Protein AF-A0A9P6CNI3-F1 (afdb_monomer_lite)

Secondary structure (DSSP, 8-state):
-------------------PPP----------------SSHHHHHHHHHHHHHHHHHHHHHHHHHHH--HHHHHHHHHHHHT-BSPPPTT-EEEE--BTTBPPEEEEHHHHHHHHHHHHHHHHHHTTS-HHHHHHH---EEE-TTSSPBPSSSS--PPPPP----SS---EEEEEEEPSS-TTSEEEEEEEEEEETTEEEEEEEEEE-TTSPTTSTTTT-EEEE--B---

InterPro domains:
  IPR016191 Ribonuclease/ribotoxin [SSF53933] (169-209)

Structure (mmCIF, N/CA/C/O backbone):
data_AF-A0A9P6CNI3-F1
#
_entry.id   AF-A0A9P6CNI3-F1
#
loop_
_atom_site.group_PDB
_atom_site.id
_atom_site.type_symbol
_atom_site.label_atom_id
_atom_site.label_alt_id
_atom_site.label_comp_id
_atom_site.label_asym_id
_atom_site.label_entity_id
_atom_site.label_seq_id
_atom_site.pdbx_PDB_ins_code
_atom_site.Cartn_x
_atom_site.Cartn_y
_atom_site.Cartn_z
_atom_site.occupancy
_atom_site.B_iso_or_equiv
_atom_site.auth_seq_id
_atom_site.auth_comp_id
_atom_site.auth_asym_id
_atom_site.auth_atom_id
_atom_site.pdbx_PDB_model_num
ATOM 1 N N . MET A 1 1 ? -30.740 52.184 46.806 1.00 42.88 1 MET A N 1
ATOM 2 C CA . MET A 1 1 ? -29.520 52.228 47.644 1.00 42.88 1 MET A CA 1
ATOM 3 C C . MET A 1 1 ? -28.421 51.536 46.852 1.00 42.88 1 MET A C 1
ATOM 5 O O . MET A 1 1 ? -28.586 50.377 46.529 1.00 42.88 1 MET A O 1
ATOM 9 N N . ARG A 1 2 ? -27.564 52.300 46.172 1.00 39.59 2 ARG A N 1
ATOM 10 C CA . ARG A 1 2 ? -26.305 52.876 46.684 1.00 39.59 2 ARG A CA 1
ATOM 11 C C . ARG A 1 2 ? -25.165 51.842 46.670 1.00 39.59 2 ARG A C 1
ATOM 13 O O . ARG A 1 2 ? -25.147 50.978 47.527 1.00 39.59 2 ARG A O 1
ATOM 20 N N . PHE A 1 3 ? -24.270 52.026 45.692 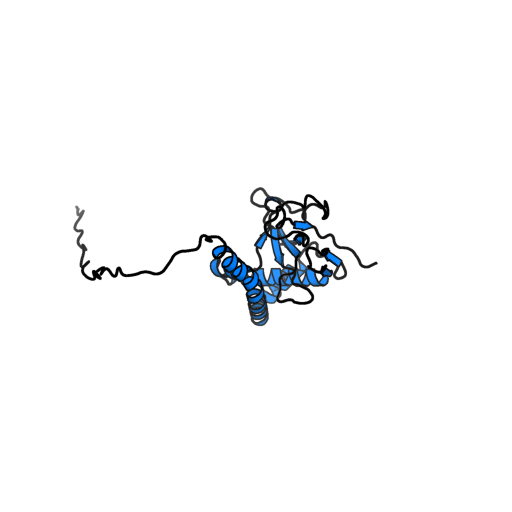1.00 39.62 3 PHE A N 1
ATOM 21 C CA . PHE A 1 3 ? -22.803 51.941 45.763 1.00 39.62 3 PHE A CA 1
ATOM 22 C C . PHE A 1 3 ? -22.173 50.698 46.419 1.00 39.62 3 PHE A C 1
ATOM 24 O O . PHE A 1 3 ? -22.338 50.495 47.608 1.00 39.62 3 PHE A O 1
ATOM 31 N N . PHE A 1 4 ? -21.328 49.957 45.691 1.00 52.62 4 PHE A N 1
ATOM 32 C CA . PHE A 1 4 ? -19.874 50.054 45.889 1.00 52.62 4 PHE A CA 1
ATOM 33 C C . PHE A 1 4 ? -19.105 49.315 44.783 1.00 52.62 4 PHE A C 1
ATOM 35 O O . PHE A 1 4 ? -19.246 48.121 44.548 1.00 52.62 4 PHE A O 1
ATOM 42 N N . ILE A 1 5 ? -18.308 50.119 44.097 1.00 48.81 5 ILE A N 1
ATOM 43 C CA . ILE A 1 5 ? -17.310 49.823 43.082 1.00 48.81 5 ILE A CA 1
ATOM 44 C C . ILE A 1 5 ? -15.960 49.739 43.827 1.00 48.81 5 ILE A C 1
ATOM 46 O O . ILE A 1 5 ? -15.717 50.578 44.688 1.00 48.81 5 ILE A O 1
ATOM 50 N N . ILE A 1 6 ? -15.096 48.790 43.434 1.00 46.06 6 ILE A N 1
ATOM 51 C CA . ILE A 1 6 ? -13.627 48.738 43.651 1.00 46.06 6 ILE A CA 1
ATOM 52 C C . ILE A 1 6 ? -13.121 48.534 45.094 1.00 46.06 6 ILE A C 1
ATOM 54 O O . ILE A 1 6 ? -13.226 49.433 45.919 1.00 46.06 6 ILE A O 1
ATOM 58 N N . LEU A 1 7 ? -12.388 47.427 45.328 1.00 43.06 7 LEU A N 1
ATOM 59 C CA . LEU A 1 7 ? -11.136 47.456 46.107 1.00 43.06 7 LEU A CA 1
ATOM 60 C C . LEU A 1 7 ? -10.252 46.191 45.914 1.00 43.06 7 LEU A C 1
ATOM 62 O O . LEU A 1 7 ? -10.670 45.096 46.269 1.00 43.06 7 LEU A O 1
ATOM 66 N N . LEU A 1 8 ? -9.016 46.424 45.426 1.00 43.06 8 LEU A N 1
ATOM 67 C CA . LEU A 1 8 ? -7.736 45.687 45.628 1.00 43.06 8 LEU A CA 1
ATOM 68 C C . LEU A 1 8 ? -7.617 44.267 45.029 1.00 43.06 8 LEU A C 1
ATOM 70 O O . LEU A 1 8 ? -8.291 43.346 45.459 1.00 43.06 8 LEU A O 1
ATOM 74 N N . ILE A 1 9 ? -6.785 43.960 44.019 1.00 47.25 9 ILE A N 1
ATOM 75 C CA . ILE A 1 9 ? -5.349 44.255 43.793 1.00 47.25 9 ILE A CA 1
ATOM 76 C C . ILE A 1 9 ? -4.500 44.067 45.053 1.00 47.25 9 ILE A C 1
ATOM 78 O O . ILE A 1 9 ? -4.137 45.040 45.702 1.00 47.25 9 ILE A O 1
ATOM 82 N N . SER A 1 10 ? -4.132 42.818 45.349 1.00 39.03 10 SER A N 1
ATOM 83 C CA . SER A 1 10 ? -2.926 42.481 46.123 1.00 39.03 10 SER A CA 1
ATOM 84 C C . SER A 1 10 ? -2.694 40.967 46.141 1.00 39.03 10 SER A C 1
ATOM 86 O O . SER A 1 10 ? -3.073 40.282 47.083 1.00 39.03 10 SER A O 1
ATOM 88 N N . LEU A 1 11 ? -2.052 40.441 45.101 1.00 41.50 11 LEU A N 1
ATOM 89 C CA . LEU A 1 11 ? -1.218 39.235 45.195 1.00 41.50 11 LEU A CA 1
ATOM 90 C C . LEU A 1 11 ? -0.060 39.414 44.211 1.00 41.50 11 LEU A C 1
ATOM 92 O O . LEU A 1 11 ? 0.073 38.749 43.189 1.00 41.50 11 LEU A O 1
ATOM 96 N N . PHE A 1 12 ? 0.734 40.441 44.514 1.00 41.84 12 PHE A N 1
ATOM 97 C CA . PHE A 1 12 ? 2.058 40.633 43.955 1.00 41.84 12 PHE A CA 1
ATOM 98 C C . PHE A 1 12 ? 3.004 39.605 44.571 1.00 41.84 12 PHE A C 1
ATOM 100 O O . PHE A 1 12 ? 3.011 39.405 45.782 1.00 41.84 12 PHE A O 1
ATOM 107 N N . ALA A 1 13 ? 3.823 39.031 43.695 1.00 39.88 13 ALA A N 1
ATOM 108 C CA . ALA A 1 13 ? 5.244 38.797 43.891 1.00 39.88 13 ALA A CA 1
ATOM 109 C C . ALA A 1 13 ? 5.675 38.260 45.259 1.00 39.88 13 ALA A C 1
ATOM 111 O O . ALA A 1 13 ? 5.874 38.997 46.225 1.00 39.88 13 ALA A O 1
ATOM 112 N N . SER A 1 14 ? 6.025 36.979 45.273 1.00 42.28 14 SER A N 1
ATOM 113 C CA . SER A 1 14 ? 7.104 36.546 46.138 1.00 42.28 14 SER A CA 1
ATOM 114 C C . SER A 1 14 ? 7.982 35.503 45.456 1.00 42.28 14 SER A C 1
ATOM 116 O O . SER A 1 14 ? 7.571 34.373 45.222 1.00 42.28 14 SER A O 1
ATOM 118 N N . TRP A 1 15 ? 9.215 35.957 45.207 1.00 42.28 15 TRP A N 1
ATOM 119 C CA . TRP A 1 15 ? 10.456 35.188 45.245 1.00 42.28 15 TRP A CA 1
ATOM 120 C C . TRP A 1 15 ? 10.925 34.538 43.939 1.00 42.28 15 TRP A C 1
ATOM 122 O O . TRP A 1 15 ? 11.024 33.326 43.791 1.00 42.28 15 TRP A O 1
ATOM 132 N N . ALA A 1 16 ? 11.371 35.408 43.032 1.00 43.16 16 ALA A N 1
ATOM 133 C CA . ALA A 1 16 ? 12.616 35.175 42.316 1.00 43.16 16 ALA A CA 1
ATOM 134 C C . ALA A 1 16 ? 13.786 35.441 43.278 1.00 43.16 16 ALA A C 1
ATOM 136 O O . ALA A 1 16 ? 13.909 36.559 43.769 1.00 43.16 16 ALA A O 1
ATOM 137 N N . ASN A 1 17 ? 14.607 34.427 43.557 1.00 41.03 17 ASN A N 1
ATOM 138 C CA . ASN A 1 17 ? 16.024 34.571 43.898 1.00 41.03 17 ASN A CA 1
ATOM 139 C C . ASN A 1 17 ? 16.702 33.197 43.959 1.00 41.03 17 ASN A C 1
ATOM 141 O O . ASN A 1 17 ? 16.287 32.325 44.714 1.00 41.03 17 ASN A O 1
ATOM 145 N N . GLY A 1 18 ? 17.807 33.073 43.223 1.00 34.97 18 GLY A N 1
ATOM 146 C CA . GLY A 1 18 ? 18.921 32.218 43.622 1.00 34.97 18 GLY A CA 1
ATOM 147 C C . GLY A 1 18 ? 19.046 30.878 42.907 1.00 34.97 18 GLY A C 1
ATOM 148 O O . GLY A 1 18 ? 18.628 29.861 43.437 1.00 34.97 18 GLY A O 1
ATOM 149 N N . LEU A 1 19 ? 19.738 30.872 41.765 1.00 42.94 19 LEU A N 1
ATOM 150 C CA . LEU A 1 19 ? 20.922 30.020 41.569 1.00 42.94 19 LEU A CA 1
ATOM 151 C C . LEU A 1 19 ? 21.628 30.424 40.271 1.00 42.94 19 LEU A C 1
ATOM 153 O O . LEU A 1 19 ? 21.391 29.898 39.187 1.00 42.94 19 LEU A O 1
ATOM 157 N N . ALA A 1 20 ? 22.501 31.419 40.418 1.00 40.91 20 ALA A N 1
ATOM 158 C CA . ALA A 1 20 ? 23.585 31.675 39.489 1.00 40.91 20 ALA A CA 1
ATOM 159 C C . ALA A 1 20 ? 24.602 30.533 39.623 1.00 40.91 20 ALA A C 1
ATOM 161 O O . ALA A 1 20 ? 25.137 30.305 40.707 1.00 40.91 20 ALA A O 1
ATOM 162 N N . ILE A 1 21 ? 24.862 29.820 38.528 1.00 45.75 21 ILE A N 1
ATOM 163 C CA . ILE A 1 21 ? 26.003 28.909 38.418 1.00 45.75 21 ILE A CA 1
ATOM 164 C C . ILE A 1 21 ? 27.093 29.663 37.639 1.00 45.75 21 ILE A C 1
ATOM 166 O O . ILE A 1 21 ? 26.810 30.157 36.544 1.00 45.75 21 ILE A O 1
ATOM 170 N N . PRO A 1 22 ? 28.309 29.807 38.193 1.00 49.50 22 PRO A N 1
ATOM 171 C CA . PRO A 1 22 ? 29.364 30.607 37.590 1.00 49.50 22 PRO A CA 1
ATOM 172 C C . PRO A 1 22 ? 30.002 29.909 36.381 1.00 49.50 22 PRO A C 1
ATOM 174 O O . PRO A 1 22 ? 30.317 28.720 36.403 1.00 49.50 22 PRO A O 1
ATOM 177 N N . LEU A 1 23 ? 30.219 30.702 35.332 1.00 41.62 23 LEU A N 1
ATOM 178 C CA . LEU A 1 23 ? 31.060 30.393 34.179 1.00 41.62 23 LEU A CA 1
ATOM 179 C C . LEU A 1 23 ? 32.532 30.509 34.588 1.00 41.62 23 LEU A C 1
ATOM 181 O O . LEU A 1 23 ? 33.065 31.616 34.661 1.00 41.62 23 LEU A O 1
ATOM 185 N N . GLU A 1 24 ? 33.203 29.377 34.797 1.00 39.00 24 GLU A N 1
ATOM 186 C CA . GLU A 1 24 ? 34.664 29.334 34.831 1.00 39.00 24 GLU A CA 1
ATOM 187 C C . GLU A 1 24 ? 35.236 28.814 33.511 1.00 39.00 24 GLU A C 1
ATOM 189 O O . GLU A 1 24 ? 34.951 27.714 33.034 1.00 39.00 24 GLU A O 1
ATOM 194 N N . LYS A 1 25 ? 36.076 29.671 32.929 1.00 38.50 25 LYS A N 1
ATOM 195 C CA . LYS A 1 25 ? 36.990 29.401 31.826 1.00 38.50 25 LYS A CA 1
ATOM 196 C C . LYS A 1 25 ? 37.839 28.157 32.109 1.00 38.50 25 LYS A C 1
ATOM 198 O O . LYS A 1 25 ? 38.624 28.144 33.052 1.00 38.50 25 LYS A O 1
ATOM 203 N N . ARG A 1 26 ? 37.852 27.218 31.164 1.00 35.25 26 ARG A N 1
ATOM 204 C CA . ARG A 1 26 ? 39.059 26.443 30.845 1.00 35.25 26 ARG A CA 1
ATOM 205 C C . ARG A 1 26 ? 39.370 26.571 29.359 1.00 35.25 26 ARG A C 1
ATOM 207 O O . ARG A 1 26 ? 38.723 25.964 28.515 1.00 35.25 26 ARG A O 1
ATOM 214 N N . GLN A 1 27 ? 40.369 27.399 29.072 1.00 38.09 27 GLN A N 1
ATOM 215 C CA . GLN A 1 27 ? 41.158 27.372 27.847 1.00 38.09 27 GLN A CA 1
ATOM 216 C C . GLN A 1 27 ? 42.502 26.719 28.175 1.00 38.09 27 GLN A C 1
ATOM 218 O O . GLN A 1 27 ? 43.258 27.264 28.973 1.00 38.09 27 GLN A O 1
ATOM 223 N N . SER A 1 28 ? 42.770 25.580 27.544 1.00 34.12 28 SER A N 1
ATOM 224 C CA . SER A 1 28 ? 44.075 25.041 27.118 1.00 34.12 28 SER A CA 1
ATOM 225 C C . SER A 1 28 ? 43.823 23.581 26.729 1.00 34.12 28 SER A C 1
ATOM 227 O O . SER A 1 28 ? 43.032 22.901 27.370 1.00 34.12 28 SER A O 1
ATOM 229 N N . GLY A 1 29 ? 44.374 22.992 25.683 1.00 30.69 29 GLY A N 1
ATOM 230 C CA . GLY A 1 29 ? 45.232 23.406 24.586 1.00 30.69 29 GLY A CA 1
ATOM 231 C C . GLY A 1 29 ? 45.197 22.212 23.621 1.00 30.69 29 GLY A C 1
ATOM 232 O O . GLY A 1 29 ? 45.103 21.072 24.057 1.00 30.69 29 GLY A O 1
ATOM 233 N N . ALA A 1 30 ? 45.071 22.485 22.328 1.00 34.00 30 ALA A N 1
ATOM 234 C CA . ALA A 1 30 ? 46.072 22.086 21.341 1.00 34.00 30 ALA A CA 1
ATOM 235 C C . ALA A 1 30 ? 46.033 20.604 20.927 1.00 34.00 30 ALA A C 1
ATOM 237 O O . ALA A 1 30 ? 46.588 19.741 21.595 1.00 34.00 30 ALA A O 1
ATOM 238 N N . SER A 1 31 ? 45.459 20.373 19.746 1.00 34.91 31 SER A N 1
ATOM 239 C CA . SER A 1 31 ? 46.046 19.502 18.722 1.00 34.91 31 SER A CA 1
ATOM 240 C C . SER A 1 31 ? 45.303 19.702 17.397 1.00 34.91 31 SER A C 1
ATOM 242 O O . SER A 1 31 ? 44.111 19.412 17.314 1.00 34.91 31 SER A O 1
ATOM 244 N N . ASP A 1 32 ? 46.039 20.270 16.439 1.00 33.84 32 ASP A N 1
ATOM 245 C CA . ASP A 1 32 ? 46.118 19.937 15.009 1.00 33.84 32 ASP A CA 1
ATOM 246 C C . ASP A 1 32 ? 44.815 19.834 14.198 1.00 33.84 32 ASP A C 1
ATOM 248 O O . ASP A 1 32 ? 43.927 19.037 14.466 1.00 33.84 32 ASP A O 1
ATOM 252 N N . ILE A 1 33 ? 44.574 20.757 13.260 1.00 41.97 33 ILE A N 1
ATOM 253 C CA . ILE A 1 33 ? 45.109 20.774 11.881 1.00 41.97 33 ILE A CA 1
ATOM 254 C C . ILE A 1 33 ? 44.575 19.591 11.050 1.00 41.97 33 ILE A C 1
ATOM 256 O O . ILE A 1 33 ? 44.912 18.442 11.301 1.00 41.97 33 ILE A O 1
ATOM 260 N N . LEU A 1 34 ? 43.829 19.958 9.992 1.00 36.16 34 LEU A N 1
ATOM 261 C CA . LEU A 1 34 ? 43.179 19.125 8.962 1.00 36.16 34 LEU A CA 1
ATOM 262 C C . LEU A 1 34 ? 41.927 18.392 9.501 1.00 36.16 34 LEU A C 1
ATOM 264 O O . LEU A 1 34 ? 41.963 17.711 10.504 1.00 36.16 34 LEU A O 1
ATOM 268 N N . ASP A 1 35 ? 40.735 18.473 8.919 1.00 34.00 35 ASP A N 1
ATOM 269 C CA . ASP A 1 35 ? 40.503 18.459 7.493 1.00 34.00 35 ASP A CA 1
ATOM 270 C C . ASP A 1 35 ? 39.102 18.968 7.129 1.00 34.00 35 ASP A C 1
ATOM 272 O O . ASP A 1 35 ? 38.097 18.844 7.835 1.00 34.00 35 ASP A O 1
ATOM 276 N N . ARG A 1 36 ? 39.066 19.554 5.948 1.00 39.81 36 ARG A N 1
ATOM 277 C CA . ARG A 1 36 ? 37.955 20.232 5.310 1.00 39.81 36 ARG A CA 1
ATOM 278 C C . ARG A 1 36 ? 37.021 19.181 4.708 1.00 39.81 36 ARG A C 1
ATOM 280 O O . ARG A 1 36 ? 37.102 18.922 3.517 1.00 39.81 36 ARG A O 1
ATOM 287 N N . ARG A 1 37 ? 36.123 18.567 5.490 1.00 34.44 37 ARG A N 1
ATOM 288 C CA . ARG A 1 37 ? 35.040 17.702 4.955 1.00 34.44 37 ARG A CA 1
ATOM 289 C C . ARG A 1 37 ? 33.784 17.686 5.840 1.00 34.44 37 ARG A C 1
ATOM 291 O O . ARG A 1 37 ? 33.270 16.649 6.244 1.00 34.44 37 ARG A O 1
ATOM 298 N N . SER A 1 38 ? 33.242 18.875 6.095 1.00 40.06 38 SER A N 1
ATOM 299 C CA . SER A 1 38 ? 31.825 19.031 6.445 1.00 40.06 38 SER A CA 1
ATOM 300 C C . SER A 1 38 ? 30.979 18.712 5.209 1.00 40.06 38 SER A C 1
ATOM 302 O O . SER A 1 38 ? 31.154 19.354 4.174 1.00 40.06 38 SER A O 1
ATOM 304 N N . GLY A 1 39 ? 30.088 17.714 5.288 1.00 38.00 39 GLY A N 1
ATOM 305 C CA . GLY A 1 39 ? 29.105 17.507 4.218 1.00 38.00 39 GLY A CA 1
ATOM 306 C C . GLY A 1 39 ? 28.438 16.138 4.040 1.00 38.00 39 GLY A C 1
ATOM 307 O O . GLY A 1 39 ? 27.867 15.923 2.976 1.00 38.00 39 GLY A O 1
ATOM 308 N N . SER A 1 40 ? 28.469 15.193 4.992 1.00 36.75 40 SER A N 1
ATOM 309 C CA . SER A 1 40 ? 27.768 13.899 4.789 1.00 36.75 40 SER A CA 1
ATOM 310 C C . SER A 1 40 ? 27.073 13.278 6.013 1.00 36.75 40 SER A C 1
ATOM 312 O O . SER A 1 40 ? 26.176 12.451 5.833 1.00 36.75 40 SER A O 1
ATOM 314 N N . GLY A 1 41 ? 27.378 13.711 7.243 1.00 30.02 41 GLY A N 1
ATOM 315 C CA . GLY A 1 41 ? 26.863 13.072 8.468 1.00 30.02 41 GLY A CA 1
ATOM 316 C C . GLY A 1 41 ? 25.354 13.226 8.716 1.00 30.02 41 GLY A C 1
ATOM 317 O O . GLY A 1 41 ? 24.699 12.284 9.155 1.00 30.02 41 GLY A O 1
ATOM 318 N N . GLY A 1 42 ? 24.757 14.372 8.366 1.00 32.41 42 GLY A N 1
ATOM 319 C CA . GLY A 1 42 ? 23.317 14.612 8.574 1.00 32.41 42 GLY A CA 1
ATOM 320 C C . GLY A 1 42 ? 22.395 13.839 7.617 1.00 32.41 42 GLY A C 1
ATOM 321 O O . GLY A 1 42 ? 21.220 13.631 7.911 1.00 32.41 42 GLY A O 1
ATOM 322 N N . ARG A 1 43 ? 22.914 13.380 6.468 1.00 39.28 43 ARG A N 1
ATOM 323 C CA . ARG A 1 43 ? 22.136 12.611 5.479 1.00 39.28 43 ARG A CA 1
ATOM 324 C C . ARG A 1 43 ? 22.124 11.109 5.769 1.00 39.28 43 ARG A C 1
ATOM 326 O O . ARG A 1 43 ? 21.150 10.455 5.405 1.00 39.28 43 ARG A O 1
ATOM 333 N N . GLN A 1 44 ? 23.142 10.570 6.445 1.00 32.00 44 GLN A N 1
ATOM 334 C CA . GLN A 1 44 ? 23.193 9.148 6.815 1.00 32.00 44 GLN A CA 1
ATOM 335 C C . GLN A 1 44 ? 22.249 8.805 7.979 1.00 32.00 44 GLN A C 1
ATOM 337 O O . GLN A 1 44 ? 21.584 7.769 7.939 1.00 32.00 44 GLN A O 1
ATOM 342 N N . THR A 1 45 ? 22.083 9.696 8.962 1.00 34.44 45 THR A N 1
ATOM 343 C CA . THR A 1 45 ? 21.133 9.492 10.074 1.00 34.44 45 THR A CA 1
ATOM 344 C C . THR A 1 45 ? 19.679 9.503 9.592 1.00 34.44 45 THR A C 1
ATOM 346 O O . THR A 1 45 ? 18.908 8.607 9.929 1.00 34.44 45 THR A O 1
ATOM 349 N N . ALA A 1 46 ? 19.306 10.417 8.691 1.00 37.28 46 ALA A N 1
ATOM 350 C CA . ALA A 1 46 ? 17.977 10.419 8.067 1.00 37.28 46 ALA A CA 1
ATOM 351 C C . ALA A 1 46 ? 17.693 9.145 7.237 1.00 37.28 46 ALA A C 1
ATOM 353 O O . ALA A 1 46 ? 16.539 8.740 7.075 1.00 37.28 46 ALA A O 1
ATOM 354 N N . GLN A 1 47 ? 18.740 8.497 6.719 1.00 34.84 47 GLN A N 1
ATOM 355 C CA . GLN A 1 47 ? 18.647 7.304 5.877 1.00 34.84 47 GLN A CA 1
ATOM 356 C C . GLN A 1 47 ? 18.454 6.019 6.700 1.00 34.84 47 GLN A C 1
ATOM 358 O O . GLN A 1 47 ? 17.625 5.186 6.329 1.00 34.84 47 GLN A O 1
ATOM 363 N N . LEU A 1 48 ? 19.102 5.913 7.866 1.00 32.22 48 LEU A N 1
ATOM 364 C CA . LEU A 1 48 ? 18.820 4.873 8.867 1.00 32.22 48 LEU A CA 1
ATOM 365 C C . LEU A 1 48 ? 17.377 4.960 9.391 1.00 32.22 48 LEU A C 1
ATOM 367 O O . LEU A 1 48 ? 16.718 3.939 9.569 1.00 32.22 48 LEU A O 1
ATOM 371 N N . HIS A 1 49 ? 16.838 6.171 9.551 1.00 37.28 49 HIS A N 1
ATOM 372 C CA . HIS A 1 49 ? 15.469 6.367 10.036 1.00 37.28 49 HIS A CA 1
ATOM 373 C C . HIS A 1 49 ? 14.381 5.923 9.041 1.00 37.28 49 HIS A C 1
ATOM 375 O O . HIS A 1 49 ? 13.346 5.413 9.471 1.00 37.28 49 HIS A O 1
ATOM 381 N N . LYS A 1 50 ? 14.593 6.063 7.722 1.00 40.81 50 LYS A N 1
ATOM 382 C CA . LYS A 1 50 ? 13.598 5.648 6.710 1.00 40.81 50 LYS A CA 1
ATOM 383 C C . LYS A 1 50 ? 13.538 4.126 6.517 1.00 40.81 50 LYS A C 1
ATOM 385 O O . LYS A 1 50 ? 12.442 3.595 6.361 1.00 40.81 50 LYS A O 1
ATOM 390 N N . HIS A 1 51 ? 14.672 3.420 6.584 1.00 36.62 51 HIS A N 1
ATOM 391 C CA . HIS A 1 51 ? 14.690 1.947 6.575 1.00 36.62 51 HIS A CA 1
ATOM 392 C C . HIS A 1 51 ? 14.199 1.349 7.905 1.00 36.62 51 HIS A C 1
ATOM 394 O O . HIS A 1 51 ? 13.538 0.312 7.904 1.00 36.62 51 HIS A O 1
ATOM 400 N N . ALA A 1 52 ? 14.423 2.041 9.029 1.00 44.78 52 ALA A N 1
ATOM 401 C CA . ALA A 1 52 ? 13.891 1.646 10.333 1.00 44.78 52 ALA A CA 1
ATOM 402 C C . ALA A 1 52 ? 12.359 1.747 10.437 1.00 44.78 52 ALA A C 1
ATOM 404 O O . ALA A 1 52 ? 11.781 1.111 11.315 1.00 44.78 52 ALA A O 1
ATOM 405 N N . ALA A 1 53 ? 11.688 2.519 9.574 1.00 48.72 53 ALA A N 1
ATOM 406 C CA . ALA A 1 53 ? 10.232 2.627 9.609 1.00 48.72 53 ALA A CA 1
ATOM 407 C C . ALA A 1 53 ? 9.576 1.274 9.291 1.00 48.72 53 ALA A C 1
ATOM 409 O O . ALA A 1 53 ? 8.802 0.778 10.097 1.00 48.72 53 ALA A O 1
ATOM 410 N N . VAL A 1 54 ? 9.956 0.614 8.192 1.00 49.75 54 VAL A N 1
ATOM 411 C CA . VAL A 1 54 ? 9.331 -0.651 7.754 1.00 49.75 54 VAL A CA 1
ATOM 412 C C . VAL A 1 54 ? 9.562 -1.799 8.740 1.00 49.75 54 VAL A C 1
ATOM 414 O O . VAL A 1 54 ? 8.607 -2.486 9.099 1.00 49.75 54 VAL A O 1
ATOM 417 N N . HIS A 1 55 ? 10.791 -1.947 9.251 1.00 54.44 55 HIS A N 1
ATOM 418 C CA . HIS A 1 55 ? 11.114 -2.936 10.289 1.00 54.44 55 HIS A CA 1
ATOM 419 C C . HIS A 1 55 ? 10.352 -2.710 11.603 1.00 54.44 55 HIS A C 1
ATOM 421 O O . HIS A 1 55 ? 10.156 -3.655 12.361 1.00 54.44 55 HIS A O 1
ATOM 427 N N . ARG A 1 56 ? 9.919 -1.475 11.887 1.00 59.97 56 ARG A N 1
ATOM 428 C CA . ARG A 1 56 ? 9.073 -1.173 13.049 1.00 59.97 56 ARG A CA 1
ATOM 429 C C . ARG A 1 56 ? 7.593 -1.394 12.751 1.00 59.97 56 ARG A C 1
ATOM 431 O O . ARG A 1 56 ? 6.870 -1.831 13.633 1.00 59.97 56 ARG A O 1
ATOM 438 N N . VAL A 1 57 ? 7.134 -1.122 11.532 1.00 67.00 57 VAL A N 1
ATOM 439 C CA . VAL A 1 57 ? 5.701 -1.103 11.210 1.00 67.00 57 VAL A CA 1
ATOM 440 C C . VAL A 1 57 ? 5.056 -2.486 11.285 1.00 67.00 57 VAL A C 1
ATOM 442 O O . VAL A 1 57 ? 4.047 -2.633 11.969 1.00 67.00 57 VAL A O 1
ATOM 445 N N . MET A 1 58 ? 5.595 -3.485 10.572 1.00 77.00 58 MET A N 1
ATOM 446 C CA . MET A 1 58 ? 4.919 -4.788 10.454 1.00 77.00 58 MET A CA 1
ATOM 447 C C . MET A 1 58 ? 4.689 -5.450 11.822 1.00 77.00 58 MET A C 1
ATOM 449 O O . MET A 1 58 ? 3.556 -5.843 12.080 1.00 77.00 58 MET A O 1
ATOM 453 N N . PRO A 1 59 ? 5.667 -5.491 12.752 1.00 81.31 59 PRO A N 1
ATOM 454 C CA . PRO A 1 59 ? 5.424 -6.029 14.090 1.00 81.31 59 PRO A CA 1
ATOM 455 C C . PRO A 1 59 ? 4.311 -5.304 14.858 1.00 81.31 59 PRO A C 1
ATOM 457 O O . PRO A 1 59 ? 3.500 -5.953 15.513 1.00 81.31 59 PRO A O 1
ATOM 460 N N . HIS A 1 60 ? 4.233 -3.970 14.769 1.00 82.50 60 HIS A N 1
ATOM 461 C CA . HIS A 1 60 ? 3.170 -3.206 15.429 1.00 82.50 60 HIS A CA 1
ATOM 462 C C . HIS A 1 60 ? 1.795 -3.473 14.812 1.00 82.50 60 HIS A C 1
ATOM 464 O O . HIS A 1 60 ? 0.810 -3.574 15.541 1.00 82.50 60 HIS A O 1
ATOM 470 N N . LEU A 1 61 ? 1.729 -3.605 13.486 1.00 87.06 61 LEU A N 1
ATOM 471 C CA . LEU A 1 61 ? 0.492 -3.917 12.784 1.00 87.06 61 LEU A CA 1
ATOM 472 C C . LEU A 1 61 ? 0.014 -5.341 13.091 1.00 87.06 61 LEU A C 1
ATOM 474 O O . LEU A 1 61 ? -1.159 -5.528 13.391 1.00 87.06 61 LEU A O 1
ATOM 478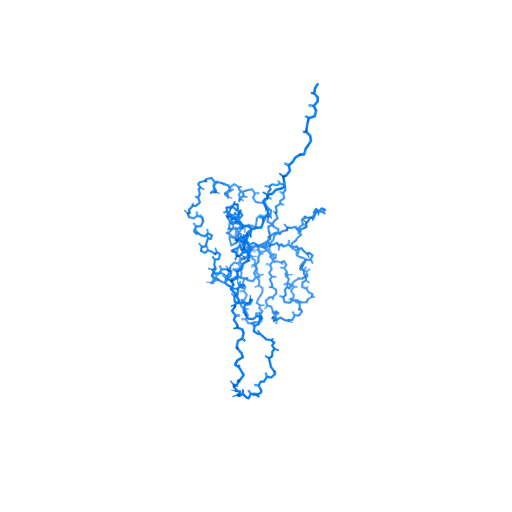 N N . GLU A 1 62 ? 0.906 -6.334 13.071 1.00 88.44 62 GLU A N 1
ATOM 479 C CA . GLU A 1 62 ? 0.564 -7.718 13.425 1.00 88.44 62 GLU A CA 1
ATOM 480 C C . GLU A 1 62 ? 0.138 -7.843 14.891 1.00 88.44 62 GLU A C 1
ATOM 482 O O . GLU A 1 62 ? -0.848 -8.515 15.201 1.00 88.44 62 GLU A O 1
ATOM 487 N N . HIS A 1 63 ? 0.816 -7.130 15.798 1.00 89.75 63 HIS A N 1
ATOM 488 C CA . HIS A 1 63 ? 0.395 -7.059 17.193 1.00 89.75 63 HIS A CA 1
ATOM 489 C C . HIS A 1 63 ? -1.007 -6.451 17.321 1.00 89.75 63 HIS A C 1
ATOM 491 O O . HIS A 1 63 ? -1.850 -7.024 18.007 1.00 89.75 63 HIS A O 1
ATOM 497 N N . PHE A 1 64 ? -1.279 -5.340 16.626 1.00 91.38 64 PHE A N 1
ATOM 498 C CA . PHE A 1 64 ? -2.600 -4.712 16.617 1.00 91.38 64 PHE A CA 1
ATOM 499 C C . PHE A 1 64 ? -3.677 -5.661 16.089 1.00 91.38 64 PHE A C 1
ATOM 501 O O . PHE A 1 64 ? -4.670 -5.864 16.773 1.00 91.38 64 PHE A O 1
ATOM 508 N N . LYS A 1 65 ? -3.460 -6.303 14.934 1.00 92.62 65 LYS A N 1
ATOM 509 C CA . LYS A 1 65 ? -4.392 -7.284 14.352 1.00 92.62 65 LYS A CA 1
ATOM 510 C C . LYS A 1 65 ? -4.731 -8.418 15.314 1.00 92.62 65 LYS A C 1
ATOM 512 O O . LYS A 1 65 ? -5.883 -8.815 15.404 1.00 92.62 65 LYS A O 1
ATOM 517 N N . THR A 1 66 ? -3.729 -8.935 16.024 1.00 94.19 66 THR A N 1
ATOM 518 C CA . THR A 1 66 ? -3.894 -10.076 16.938 1.00 94.19 66 THR A CA 1
ATOM 519 C C . THR A 1 66 ? -4.732 -9.719 18.170 1.00 94.19 66 THR A C 1
ATOM 521 O O . THR A 1 66 ? -5.420 -10.578 18.711 1.00 94.19 66 THR A O 1
ATOM 524 N N . HIS A 1 67 ? -4.689 -8.457 18.609 1.00 94.81 67 HIS A N 1
ATOM 525 C CA . HIS A 1 67 ? -5.364 -7.983 19.824 1.00 94.81 67 HIS A CA 1
ATOM 526 C C . HIS A 1 67 ? -6.525 -7.027 19.524 1.00 94.81 67 HIS A C 1
ATOM 528 O O . HIS A 1 67 ? -7.062 -6.393 20.434 1.00 94.81 67 HIS A O 1
ATOM 534 N N . ALA A 1 68 ? -6.899 -6.883 18.254 1.00 94.12 68 ALA A N 1
ATOM 535 C CA . ALA A 1 68 ? -7.960 -5.983 17.852 1.00 94.12 68 ALA A CA 1
ATOM 536 C C . ALA A 1 68 ? -9.318 -6.516 18.340 1.00 94.12 68 ALA A C 1
ATOM 538 O O . ALA A 1 68 ? -9.579 -7.720 18.287 1.00 94.12 68 ALA A O 1
ATOM 539 N N . PRO A 1 69 ? -10.228 -5.640 18.797 1.00 95.44 69 PRO A N 1
ATOM 540 C CA . PRO A 1 69 ? -11.565 -6.070 19.173 1.00 95.44 69 PRO A CA 1
ATOM 541 C C . PRO A 1 69 ? -12.334 -6.573 17.942 1.00 95.44 69 PRO A C 1
ATOM 543 O O . PRO A 1 69 ? -12.109 -6.122 16.817 1.00 95.44 69 PRO A O 1
ATOM 546 N N . HIS A 1 70 ? -13.313 -7.458 18.154 1.00 95.12 70 HIS A N 1
ATOM 547 C CA . HIS A 1 70 ? -14.127 -8.041 17.075 1.00 95.12 70 HIS A CA 1
ATOM 548 C C . HIS A 1 70 ? -14.775 -6.979 16.163 1.00 95.12 70 HIS A C 1
ATOM 550 O O . HIS A 1 70 ? -14.857 -7.156 14.948 1.00 95.12 70 HIS A O 1
ATOM 556 N N . ALA A 1 71 ? -15.181 -5.837 16.729 1.00 95.25 71 ALA A N 1
ATOM 557 C CA . ALA A 1 71 ? -15.719 -4.711 15.966 1.00 95.25 71 ALA A CA 1
ATOM 558 C C . ALA A 1 71 ? -14.722 -4.163 14.924 1.00 95.25 71 ALA A C 1
ATOM 560 O O . ALA A 1 71 ? -15.125 -3.828 13.813 1.00 95.25 71 ALA A O 1
ATOM 561 N N . THR A 1 72 ? -13.424 -4.127 15.242 1.00 95.81 72 THR A N 1
ATOM 562 C CA . THR A 1 72 ? -12.375 -3.707 14.303 1.00 95.81 72 THR A CA 1
ATOM 563 C C . THR A 1 72 ? -12.194 -4.729 13.186 1.00 95.81 72 THR A C 1
ATOM 565 O O . THR A 1 72 ? -12.145 -4.335 12.024 1.00 95.81 72 THR A O 1
ATOM 568 N N . HIS A 1 73 ? -12.178 -6.031 13.495 1.00 95.44 73 HIS A N 1
ATOM 569 C CA . HIS A 1 73 ? -12.151 -7.076 12.461 1.00 95.44 73 HIS A CA 1
ATOM 570 C C . HIS A 1 73 ? -13.330 -6.935 11.491 1.00 95.44 73 HIS A C 1
ATOM 572 O O . HIS A 1 73 ? -13.144 -6.949 10.274 1.00 95.44 73 HIS A O 1
ATOM 578 N N . HIS A 1 74 ? -14.539 -6.745 12.025 1.00 96.31 74 HIS A N 1
ATOM 579 C CA . HIS A 1 74 ? -15.738 -6.541 11.218 1.00 96.31 74 HIS A CA 1
ATOM 580 C C . HIS A 1 74 ? -15.636 -5.284 10.340 1.00 96.31 74 HIS A C 1
ATOM 582 O O . HIS A 1 74 ? -15.955 -5.339 9.151 1.00 96.31 74 HIS A O 1
ATOM 588 N N . ALA A 1 75 ? -15.163 -4.165 10.898 1.00 95.56 75 ALA A N 1
ATOM 589 C CA . ALA A 1 75 ? -14.978 -2.918 10.160 1.00 95.56 75 ALA A CA 1
ATOM 590 C C . ALA A 1 75 ? -13.979 -3.075 9.003 1.00 95.56 75 ALA A C 1
ATOM 592 O O . ALA A 1 75 ? -14.295 -2.696 7.875 1.00 95.56 75 ALA A O 1
ATOM 593 N N . VAL A 1 76 ? -12.817 -3.694 9.251 1.00 96.19 76 VAL A N 1
ATOM 594 C CA . VAL A 1 76 ? -11.803 -3.940 8.214 1.00 96.19 76 VAL A CA 1
ATOM 595 C C . VAL A 1 76 ? -12.343 -4.854 7.119 1.00 96.19 76 VAL A C 1
ATOM 597 O O . VAL A 1 76 ? -12.210 -4.528 5.941 1.00 96.19 76 VAL A O 1
ATOM 600 N N . ASN A 1 77 ? -12.992 -5.963 7.482 1.00 96.38 77 ASN A N 1
ATOM 601 C CA . ASN A 1 77 ? -13.561 -6.892 6.505 1.00 96.38 77 ASN A CA 1
ATOM 602 C C . ASN A 1 77 ? -14.643 -6.218 5.652 1.00 96.38 77 ASN A C 1
ATOM 604 O O . ASN A 1 77 ? -14.639 -6.356 4.430 1.00 96.38 77 ASN A O 1
ATOM 608 N N . THR A 1 78 ? -15.529 -5.435 6.273 1.00 95.69 78 THR A N 1
ATOM 609 C CA . THR A 1 78 ? -16.567 -4.674 5.559 1.00 95.69 78 THR A CA 1
ATOM 610 C C . THR A 1 78 ? -15.939 -3.680 4.582 1.00 95.69 78 THR A C 1
ATOM 612 O O . THR A 1 78 ? -16.298 -3.649 3.406 1.00 95.69 78 THR A O 1
ATOM 615 N N . ALA A 1 79 ? -14.955 -2.899 5.039 1.00 95.69 79 ALA A N 1
ATOM 616 C CA . ALA A 1 79 ? -14.244 -1.939 4.198 1.00 95.69 79 ALA A CA 1
ATOM 617 C C . ALA A 1 79 ? -13.518 -2.622 3.028 1.00 95.69 79 ALA A C 1
ATOM 619 O O . ALA A 1 79 ? -13.531 -2.114 1.906 1.00 95.69 79 ALA A O 1
ATOM 620 N N . TYR A 1 80 ? -12.925 -3.792 3.270 1.00 96.50 80 TYR A N 1
ATOM 621 C CA . TYR A 1 80 ? -12.249 -4.582 2.249 1.00 96.50 80 TYR A CA 1
ATOM 622 C C . TYR A 1 80 ? -13.224 -5.094 1.183 1.00 96.50 80 TYR A C 1
ATOM 624 O O . TYR A 1 80 ? -12.983 -4.893 -0.004 1.00 96.50 80 TYR A O 1
ATOM 632 N N . HIS A 1 81 ? -14.366 -5.662 1.584 1.00 95.19 81 HIS A N 1
ATOM 633 C CA . HIS A 1 81 ? -15.406 -6.102 0.646 1.00 95.19 81 HIS A CA 1
ATOM 634 C C . HIS A 1 81 ? -16.010 -4.952 -0.166 1.00 95.19 81 HIS A C 1
ATOM 636 O O . HIS A 1 81 ? -16.415 -5.149 -1.308 1.00 95.19 81 HIS A O 1
ATOM 642 N N . HIS A 1 82 ? -16.045 -3.747 0.400 1.00 94.94 82 HIS A N 1
ATOM 643 C CA . HIS A 1 82 ? -16.502 -2.543 -0.291 1.00 94.94 82 HIS A CA 1
ATOM 644 C C . HIS A 1 82 ? -15.388 -1.818 -1.060 1.00 94.94 82 HIS A C 1
ATOM 646 O O . HIS A 1 82 ? -15.644 -0.755 -1.635 1.00 94.94 82 HIS A O 1
ATOM 652 N N . THR A 1 83 ? -14.163 -2.356 -1.079 1.00 95.25 83 THR A N 1
ATOM 653 C CA . THR A 1 83 ? -13.064 -1.750 -1.827 1.00 95.25 83 THR A CA 1
ATOM 654 C C . THR A 1 83 ? -13.249 -1.988 -3.321 1.00 95.25 83 THR A C 1
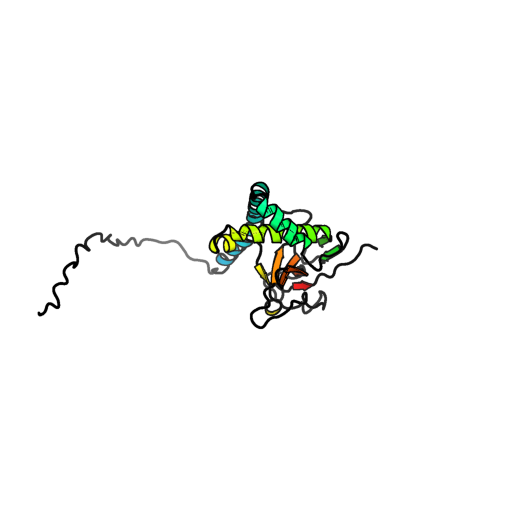ATOM 656 O O . THR A 1 83 ? -13.335 -3.124 -3.785 1.00 95.25 83 THR A O 1
ATOM 659 N N . LYS A 1 84 ? -13.298 -0.901 -4.093 1.00 93.94 84 LYS A N 1
ATOM 660 C CA . LYS A 1 84 ? -13.532 -0.947 -5.543 1.00 93.94 84 LYS A CA 1
ATOM 661 C C . LYS A 1 84 ? -12.227 -1.130 -6.323 1.00 93.94 84 LYS A C 1
ATOM 663 O O . LYS A 1 84 ? -11.158 -0.735 -5.855 1.00 93.94 84 LYS A O 1
ATOM 668 N N . ASN A 1 85 ? -12.353 -1.660 -7.543 1.00 94.50 85 ASN A N 1
ATOM 669 C CA . ASN A 1 85 ? -11.292 -1.796 -8.554 1.00 94.50 85 ASN A CA 1
ATOM 670 C C . ASN A 1 85 ? -10.113 -2.701 -8.171 1.00 94.50 85 ASN A C 1
ATOM 672 O O . ASN A 1 85 ? -9.029 -2.568 -8.736 1.00 94.50 85 ASN A O 1
ATOM 676 N N . LEU A 1 86 ? -10.298 -3.637 -7.238 1.00 95.75 86 LEU A N 1
ATOM 677 C CA . LEU A 1 86 ? -9.247 -4.602 -6.927 1.00 95.75 86 LEU A CA 1
ATOM 678 C C . LEU A 1 86 ? -8.904 -5.450 -8.166 1.00 95.75 86 LEU A C 1
ATOM 680 O O . LEU A 1 86 ? -9.811 -5.881 -8.883 1.00 95.75 86 LEU A O 1
ATOM 684 N N . PRO A 1 87 ? -7.609 -5.687 -8.443 1.00 95.75 87 PRO A N 1
ATOM 685 C CA . PRO A 1 87 ? -7.204 -6.513 -9.571 1.00 95.75 87 PRO A CA 1
ATOM 686 C C . PRO A 1 87 ? -7.593 -7.975 -9.340 1.00 95.75 87 PRO A C 1
ATOM 688 O O . PRO A 1 87 ? -7.755 -8.413 -8.208 1.00 95.75 87 PRO A O 1
ATOM 691 N N . HIS A 1 88 ? -7.664 -8.766 -10.411 1.00 96.06 88 HIS A N 1
ATOM 692 C CA . HIS A 1 88 ? -7.842 -10.212 -10.277 1.00 96.06 88 HIS A CA 1
ATOM 693 C C . HIS A 1 88 ? -6.695 -10.828 -9.440 1.00 96.06 88 HIS A C 1
ATOM 695 O O . HIS A 1 88 ? -5.541 -10.464 -9.686 1.00 96.06 88 HIS A O 1
ATOM 701 N N . PRO A 1 89 ? -6.932 -11.802 -8.533 1.00 93.31 89 PRO A N 1
ATOM 702 C CA . PRO A 1 89 ? -5.883 -12.382 -7.678 1.00 93.31 89 PRO A CA 1
ATOM 703 C C . PRO A 1 89 ? -4.670 -12.949 -8.433 1.00 93.31 89 PRO A C 1
ATOM 705 O O . PRO A 1 89 ? -3.545 -12.939 -7.929 1.00 93.31 89 PRO A O 1
ATOM 708 N N . HIS A 1 90 ? -4.886 -13.409 -9.667 1.00 92.62 90 HIS A N 1
ATOM 709 C CA . HIS A 1 90 ? -3.840 -13.939 -10.551 1.00 92.62 90 HIS A CA 1
ATOM 710 C C . HIS A 1 90 ? -3.166 -12.897 -11.453 1.00 92.62 90 HIS A C 1
ATOM 712 O O . HIS A 1 90 ? -2.209 -13.244 -12.139 1.00 92.62 90 HIS A O 1
ATOM 718 N N . ALA A 1 91 ? -3.616 -11.638 -11.459 1.00 95.50 91 ALA A N 1
ATOM 719 C CA . ALA A 1 91 ? -2.942 -10.577 -12.203 1.00 95.50 91 ALA A CA 1
ATOM 720 C C . ALA A 1 91 ? -1.479 -10.451 -11.751 1.00 95.50 91 ALA A C 1
ATOM 722 O O . ALA A 1 91 ? -1.155 -10.692 -10.590 1.00 95.50 91 ALA A O 1
ATOM 723 N N . ARG A 1 92 ? -0.580 -10.070 -12.653 1.00 95.12 92 ARG A N 1
ATOM 724 C CA . ARG A 1 92 ? 0.851 -9.906 -12.390 1.00 95.12 92 ARG A CA 1
ATOM 725 C C . ARG A 1 92 ? 1.276 -8.471 -12.646 1.00 95.12 92 ARG A C 1
ATOM 727 O O . ARG A 1 92 ? 0.935 -7.882 -13.669 1.00 95.12 92 ARG A O 1
ATOM 734 N N . PHE A 1 93 ? 2.072 -7.942 -11.729 1.00 93.50 93 PHE A N 1
ATOM 735 C CA . PHE A 1 93 ? 2.625 -6.593 -11.766 1.00 93.50 93 PHE A CA 1
ATOM 736 C C . PHE A 1 93 ? 4.142 -6.708 -11.826 1.00 93.50 93 PHE A C 1
ATOM 738 O O . PHE A 1 93 ? 4.775 -7.076 -10.833 1.00 93.50 93 PHE A O 1
ATOM 745 N N . HIS A 1 94 ? 4.714 -6.443 -12.997 1.00 92.00 94 HIS A N 1
ATOM 746 C CA . HIS A 1 94 ? 6.149 -6.556 -13.224 1.00 92.00 94 HIS A CA 1
ATOM 747 C C . HIS A 1 94 ? 6.841 -5.205 -13.035 1.00 92.00 94 HIS A C 1
ATOM 749 O O . HIS A 1 94 ? 6.482 -4.219 -13.675 1.00 92.00 94 HIS A O 1
ATOM 755 N N . ILE A 1 95 ? 7.854 -5.180 -12.173 1.00 89.50 95 ILE A N 1
ATOM 756 C CA . ILE A 1 95 ? 8.765 -4.057 -11.988 1.00 89.50 95 ILE A CA 1
ATOM 757 C C . ILE A 1 95 ? 10.111 -4.468 -12.593 1.00 89.50 95 ILE A C 1
ATOM 759 O O . ILE A 1 95 ? 10.700 -5.446 -12.117 1.00 89.50 95 ILE A O 1
ATOM 763 N N . PRO A 1 96 ? 10.596 -3.751 -13.621 1.00 85.12 96 PRO A N 1
ATOM 764 C CA . PRO A 1 96 ? 11.864 -4.060 -14.260 1.00 85.12 96 PRO A CA 1
ATOM 765 C C . PRO A 1 96 ? 13.034 -3.853 -13.295 1.00 85.12 96 PRO A C 1
ATOM 767 O O . PRO A 1 96 ? 12.987 -2.982 -12.427 1.00 85.12 96 PRO A O 1
ATOM 770 N N . ALA A 1 97 ? 14.088 -4.645 -13.495 1.00 83.88 97 ALA A N 1
ATOM 771 C CA . ALA A 1 97 ? 15.365 -4.508 -12.801 1.00 83.88 97 ALA A CA 1
ATOM 772 C C . ALA A 1 97 ? 16.030 -3.148 -13.083 1.00 83.88 97 ALA A C 1
ATOM 774 O O . ALA A 1 97 ? 15.734 -2.488 -14.082 1.00 83.88 97 ALA A O 1
ATOM 775 N N . GLY A 1 98 ? 17.000 -2.763 -12.254 1.00 78.94 98 GLY A N 1
ATOM 776 C CA . GLY A 1 98 ? 17.822 -1.580 -12.511 1.00 78.94 98 GLY A CA 1
ATOM 777 C C . GLY A 1 98 ? 18.942 -1.385 -11.493 1.00 78.94 98 GLY A C 1
ATOM 778 O O . GLY A 1 98 ? 18.793 -1.790 -10.346 1.00 78.94 98 GLY A O 1
ATOM 779 N N . ASP A 1 99 ? 20.066 -0.797 -11.920 1.00 76.31 99 ASP A N 1
ATOM 780 C CA . ASP A 1 99 ? 21.229 -0.451 -11.076 1.00 76.31 99 ASP A CA 1
ATOM 781 C C . ASP A 1 99 ? 21.622 -1.555 -10.065 1.00 76.31 99 ASP A C 1
ATOM 783 O O . ASP A 1 99 ? 21.674 -1.350 -8.852 1.00 76.31 99 ASP A O 1
ATOM 787 N N . GLY A 1 100 ? 21.789 -2.790 -10.556 1.00 76.00 100 GLY A N 1
ATOM 788 C CA . GLY A 1 100 ? 22.143 -3.954 -9.730 1.00 76.00 100 GLY A CA 1
ATOM 789 C C . GLY A 1 100 ? 21.019 -4.512 -8.841 1.00 76.00 100 GLY A C 1
ATOM 790 O O . GLY A 1 100 ? 21.239 -5.488 -8.125 1.00 76.00 100 GLY A O 1
ATOM 791 N N . LYS A 1 101 ? 19.808 -3.943 -8.886 1.00 81.50 101 LYS A N 1
ATOM 792 C CA . LYS A 1 101 ? 18.614 -4.460 -8.201 1.00 81.50 101 LYS A CA 1
ATOM 793 C C . LYS A 1 101 ? 17.865 -5.437 -9.112 1.00 81.50 101 LYS A C 1
ATOM 795 O O . LYS A 1 101 ? 17.672 -5.132 -10.293 1.00 81.50 101 LYS A O 1
ATOM 800 N N . PRO A 1 102 ? 17.425 -6.596 -8.589 1.00 84.25 102 PRO A N 1
ATOM 801 C CA . PRO A 1 102 ? 16.685 -7.573 -9.375 1.00 84.25 102 PRO A CA 1
ATOM 802 C C . PRO A 1 102 ? 15.290 -7.053 -9.730 1.00 84.25 102 PRO A C 1
ATOM 804 O O . PRO A 1 102 ? 14.717 -6.234 -9.015 1.00 84.25 102 PRO A O 1
ATOM 807 N N . ALA A 1 103 ? 14.720 -7.584 -10.811 1.00 88.12 103 ALA A N 1
ATOM 808 C CA . ALA A 1 103 ? 13.324 -7.340 -11.149 1.00 88.12 103 ALA A CA 1
ATOM 809 C C . ALA A 1 103 ? 12.394 -7.919 -10.071 1.00 88.12 103 ALA A C 1
ATOM 811 O O . ALA A 1 103 ? 12.702 -8.931 -9.436 1.00 88.12 103 ALA A O 1
ATOM 812 N N . HIS A 1 104 ? 11.215 -7.319 -9.912 1.00 89.62 104 HIS A N 1
ATOM 813 C CA . HIS A 1 104 ? 10.193 -7.797 -8.983 1.00 89.62 104 HIS A CA 1
ATOM 814 C C . HIS A 1 104 ? 8.904 -8.122 -9.715 1.00 89.62 104 HIS A C 1
ATOM 816 O O . HIS A 1 104 ? 8.507 -7.436 -10.651 1.00 89.62 104 HIS A O 1
ATOM 822 N N . THR A 1 105 ? 8.216 -9.165 -9.263 1.00 92.75 105 THR A N 1
ATOM 823 C CA . THR A 1 105 ? 6.860 -9.459 -9.721 1.00 92.75 105 THR A CA 1
ATOM 824 C C . THR A 1 105 ? 5.945 -9.605 -8.520 1.00 92.75 105 THR A C 1
ATOM 826 O O . THR A 1 105 ? 6.178 -10.460 -7.665 1.00 92.75 105 THR A O 1
ATOM 829 N N . TYR A 1 106 ? 4.893 -8.793 -8.479 1.00 94.06 106 TYR A N 1
ATOM 830 C CA . TYR A 1 106 ? 3.779 -8.975 -7.555 1.00 94.06 106 TYR A CA 1
ATOM 831 C C . TYR A 1 106 ? 2.621 -9.674 -8.256 1.00 94.06 106 TYR A C 1
ATOM 833 O O . TYR A 1 106 ? 2.498 -9.628 -9.479 1.00 94.06 106 TYR A O 1
ATOM 841 N N . THR A 1 107 ? 1.777 -10.328 -7.469 1.00 94.94 107 THR A N 1
ATOM 842 C CA . THR A 1 107 ? 0.540 -10.956 -7.929 1.00 94.94 107 THR A CA 1
ATOM 843 C C . THR A 1 107 ? -0.631 -10.116 -7.433 1.00 94.94 107 THR A C 1
ATOM 845 O O . THR A 1 107 ? -0.462 -9.319 -6.509 1.00 94.94 107 THR A O 1
ATOM 848 N N . GLY A 1 108 ? -1.821 -10.313 -7.993 1.00 94.81 108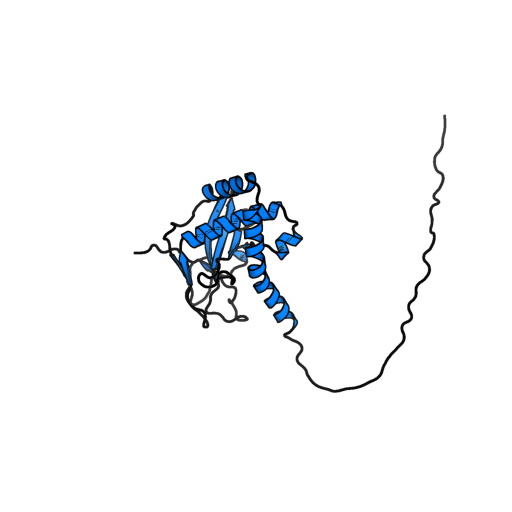 GLY A N 1
ATOM 849 C CA . GLY A 1 108 ? -3.047 -9.718 -7.480 1.00 94.81 108 GLY A CA 1
ATOM 850 C C . GLY A 1 108 ? -3.237 -10.042 -6.004 1.00 94.81 108 GLY A C 1
ATOM 851 O O . GLY A 1 108 ? -3.555 -9.145 -5.236 1.00 94.81 108 GLY A O 1
ATOM 852 N N . GLN A 1 109 ? -2.916 -11.266 -5.573 1.00 94.88 109 GLN A N 1
ATOM 853 C CA . GLN A 1 109 ? -2.939 -11.633 -4.155 1.00 94.88 109 GLN A CA 1
ATOM 854 C C . GLN A 1 109 ? -2.052 -10.723 -3.291 1.00 94.88 109 GLN A C 1
ATOM 856 O O . GLN A 1 109 ? -2.502 -10.243 -2.257 1.00 94.88 109 GLN A O 1
ATOM 861 N N . HIS A 1 110 ? -0.831 -10.402 -3.732 1.00 94.31 110 HIS A N 1
ATOM 862 C CA . HIS A 1 110 ? 0.015 -9.446 -3.009 1.00 94.31 110 HIS A CA 1
ATOM 863 C C . HIS A 1 110 ? -0.629 -8.052 -2.913 1.00 94.31 110 HIS A C 1
ATOM 865 O O . HIS A 1 110 ? -0.438 -7.359 -1.914 1.00 94.31 110 HIS A O 1
ATOM 871 N N . ILE A 1 111 ? -1.394 -7.637 -3.930 1.00 96.31 111 ILE A N 1
ATOM 872 C CA . ILE A 1 111 ? -2.143 -6.375 -3.902 1.00 96.31 111 ILE A CA 1
ATOM 873 C C . ILE A 1 111 ? -3.296 -6.455 -2.899 1.00 96.31 111 ILE A C 1
ATOM 875 O O . ILE A 1 111 ? -3.444 -5.550 -2.086 1.00 96.31 111 ILE A O 1
ATOM 879 N N . HIS A 1 112 ? -4.065 -7.544 -2.906 1.00 96.56 112 HIS A N 1
ATOM 880 C CA . HIS A 1 112 ? -5.135 -7.795 -1.939 1.00 96.56 112 HIS A CA 1
ATOM 881 C C . HIS A 1 112 ? -4.621 -7.758 -0.494 1.00 96.56 112 HIS A C 1
ATOM 883 O O . HIS A 1 112 ? -5.172 -7.032 0.335 1.00 96.56 112 HIS A O 1
ATOM 889 N N . ASP A 1 113 ? -3.519 -8.453 -0.210 1.00 94.38 113 ASP A N 1
ATOM 890 C CA . ASP A 1 113 ? -2.891 -8.462 1.113 1.00 94.38 113 ASP A CA 1
ATOM 891 C C . ASP A 1 113 ? -2.433 -7.052 1.524 1.00 94.38 113 ASP A C 1
ATOM 893 O O . ASP A 1 113 ? -2.618 -6.628 2.666 1.00 94.38 113 ASP A O 1
ATOM 897 N N . ALA A 1 114 ? -1.854 -6.290 0.591 1.00 94.50 114 ALA A N 1
ATOM 898 C CA . ALA A 1 114 ? -1.424 -4.917 0.837 1.00 94.50 114 ALA A CA 1
ATOM 899 C C . ALA A 1 114 ? -2.603 -3.972 1.112 1.00 94.50 114 ALA A C 1
ATOM 901 O O . ALA A 1 114 ? -2.516 -3.147 2.020 1.00 94.50 114 ALA A O 1
ATOM 902 N N . VAL A 1 115 ? -3.712 -4.115 0.381 1.00 96.69 115 VAL A N 1
ATOM 903 C CA . VAL A 1 115 ? -4.947 -3.357 0.622 1.00 96.69 115 VAL A CA 1
ATOM 904 C C . VAL A 1 115 ? -5.516 -3.695 1.995 1.00 96.69 115 VAL A C 1
ATOM 906 O O . VAL A 1 115 ? -5.840 -2.791 2.762 1.00 96.69 115 VAL A O 1
ATOM 909 N N . LEU A 1 116 ? -5.587 -4.978 2.348 1.00 95.88 116 LEU A N 1
ATOM 910 C CA . LEU A 1 116 ? -6.072 -5.399 3.658 1.00 95.88 116 LEU A CA 1
ATOM 911 C C . LEU A 1 116 ? -5.199 -4.819 4.782 1.00 95.88 116 LEU A C 1
ATOM 913 O O . LEU A 1 116 ? -5.717 -4.279 5.757 1.00 95.88 116 LEU A O 1
ATOM 917 N N . ASN A 1 117 ? -3.874 -4.850 4.623 1.00 94.31 117 ASN A N 1
ATOM 918 C CA . ASN A 1 117 ? -2.938 -4.249 5.575 1.00 94.31 117 ASN A CA 1
ATOM 919 C C . ASN A 1 117 ? -3.092 -2.727 5.689 1.00 94.31 117 ASN A C 1
ATOM 921 O O . ASN A 1 117 ? -3.032 -2.188 6.793 1.00 94.31 117 ASN A O 1
ATOM 925 N N . TYR A 1 118 ? -3.336 -2.041 4.573 1.00 95.38 118 TYR A N 1
ATOM 926 C CA . TYR A 1 118 ? -3.644 -0.614 4.561 1.00 95.38 118 TYR A CA 1
ATOM 927 C C . TYR A 1 118 ? -4.925 -0.290 5.351 1.00 95.38 118 TYR A C 1
ATOM 929 O O . TYR A 1 118 ? -4.964 0.695 6.095 1.00 95.38 118 TYR A O 1
ATOM 937 N N . LEU A 1 119 ? -5.969 -1.113 5.223 1.00 96.50 119 LEU A N 1
ATOM 938 C CA . LEU A 1 119 ? -7.222 -0.931 5.963 1.00 96.50 119 LEU A CA 1
ATOM 939 C C . LEU A 1 119 ? -7.028 -1.183 7.461 1.00 96.50 119 LEU A C 1
ATOM 941 O O . LEU A 1 119 ? -7.478 -0.381 8.278 1.00 96.50 119 LEU A O 1
ATOM 945 N N . TRP A 1 120 ? -6.278 -2.227 7.821 1.00 96.25 120 TRP A N 1
ATOM 946 C CA . TRP A 1 120 ? -5.875 -2.476 9.205 1.00 96.25 120 TRP A CA 1
ATOM 947 C C . TRP A 1 120 ? -5.121 -1.296 9.814 1.00 96.25 120 TRP A C 1
ATOM 949 O O . TRP A 1 120 ? -5.418 -0.886 10.934 1.00 96.25 120 TRP A O 1
ATOM 959 N N . GLU A 1 121 ? -4.178 -0.714 9.075 1.00 94.62 121 GLU A N 1
ATOM 960 C CA . GLU A 1 121 ? -3.456 0.467 9.543 1.00 94.62 121 GLU A CA 1
ATOM 961 C C . GLU A 1 121 ? -4.381 1.684 9.676 1.00 94.62 121 GLU A C 1
ATOM 963 O O . GLU A 1 121 ? -4.240 2.470 10.611 1.00 94.62 121 GLU A O 1
ATOM 968 N N . THR A 1 122 ? -5.359 1.835 8.781 1.00 94.31 122 THR A N 1
ATOM 969 C CA . THR A 1 122 ? -6.343 2.922 8.862 1.00 94.31 122 THR A CA 1
ATOM 970 C C . THR A 1 122 ? -7.195 2.815 10.128 1.00 94.31 122 THR A C 1
ATOM 972 O O . THR A 1 122 ? -7.441 3.832 10.776 1.00 94.31 122 THR A O 1
ATOM 975 N N . GLU A 1 123 ? -7.590 1.608 10.536 1.00 95.56 123 GLU A N 1
ATOM 976 C CA . GLU A 1 123 ? -8.243 1.404 11.833 1.00 95.56 123 GLU A CA 1
ATOM 977 C C . GLU A 1 123 ? -7.283 1.643 13.001 1.00 95.56 123 GLU A C 1
ATOM 979 O O . GLU A 1 123 ? -7.649 2.320 13.962 1.00 95.56 123 GLU A O 1
ATOM 984 N N . ARG A 1 124 ? -6.028 1.182 12.899 1.00 94.50 124 ARG A N 1
ATOM 985 C CA . ARG A 1 124 ? -4.994 1.438 13.914 1.00 94.50 124 ARG A CA 1
ATOM 986 C C . ARG A 1 124 ? -4.781 2.935 14.136 1.00 94.50 124 ARG A C 1
ATOM 988 O O . ARG A 1 124 ? -4.614 3.373 15.266 1.00 94.50 124 ARG A O 1
ATOM 995 N N . HIS A 1 125 ? -4.831 3.752 13.085 1.00 93.94 125 HIS A N 1
ATOM 996 C CA . HIS A 1 125 ? -4.697 5.206 13.202 1.00 93.94 125 HIS A CA 1
ATOM 997 C C . HIS A 1 125 ? -5.764 5.847 14.093 1.00 93.94 125 HIS A C 1
ATOM 999 O O . HIS A 1 125 ? -5.479 6.862 14.719 1.00 93.94 125 HIS A O 1
ATOM 1005 N N . LYS A 1 126 ? -6.967 5.268 14.192 1.00 93.88 126 LYS A N 1
ATOM 1006 C CA . LYS A 1 126 ? -8.033 5.805 15.055 1.00 93.88 126 LYS A CA 1
ATOM 1007 C C . LYS A 1 126 ? -7.695 5.698 16.542 1.00 93.88 126 LYS A C 1
ATOM 1009 O O . LYS A 1 126 ? -8.287 6.409 17.346 1.00 93.88 126 LYS A O 1
ATOM 1014 N N . THR A 1 127 ? -6.757 4.826 16.909 1.00 91.75 127 THR A N 1
ATOM 1015 C CA . THR A 1 127 ? -6.340 4.599 18.299 1.00 91.75 127 THR A CA 1
ATOM 1016 C C . THR A 1 127 ? -5.019 5.286 18.644 1.00 91.75 127 THR A C 1
ATOM 1018 O O . THR A 1 127 ? -4.485 5.056 19.725 1.00 91.75 127 THR A O 1
ATOM 1021 N N . LEU A 1 128 ? -4.449 6.071 17.727 1.00 90.81 128 LEU A N 1
ATOM 1022 C CA . LEU A 1 128 ? -3.133 6.686 17.880 1.00 90.81 128 LEU A CA 1
ATOM 1023 C C . LEU A 1 128 ? -3.219 8.202 17.807 1.00 90.81 128 LEU A C 1
ATOM 1025 O O . LEU A 1 128 ? -4.054 8.778 17.113 1.00 90.81 128 LEU A O 1
ATOM 1029 N N . THR A 1 129 ? -2.265 8.855 18.455 1.00 93.31 129 THR A N 1
ATOM 1030 C CA . THR A 1 129 ? -2.035 10.284 18.271 1.00 93.31 129 THR A CA 1
ATOM 1031 C C . THR A 1 129 ? -1.386 10.565 16.915 1.00 93.31 129 THR A C 1
ATOM 1033 O O . THR A 1 129 ? -0.656 9.744 16.351 1.00 93.31 129 THR A O 1
ATOM 1036 N N . GLU A 1 130 ? -1.555 11.785 16.409 1.00 89.31 130 GLU A N 1
ATOM 1037 C CA . GLU A 1 130 ? -0.931 12.206 15.150 1.00 89.31 130 GLU A CA 1
ATOM 1038 C C . GLU A 1 130 ? 0.603 12.053 15.169 1.00 89.31 130 GLU A C 1
ATOM 1040 O O . GLU A 1 130 ? 1.219 11.653 14.178 1.00 89.31 130 GLU A O 1
ATOM 1045 N N . LYS A 1 131 ? 1.238 12.311 16.320 1.00 89.31 131 LYS A N 1
ATOM 1046 C CA . LYS A 1 131 ? 2.686 12.143 16.506 1.00 89.31 131 LYS A CA 1
ATOM 1047 C C . LYS A 1 131 ? 3.118 10.682 16.345 1.00 89.31 131 LYS A C 1
ATOM 1049 O O . LYS A 1 131 ? 4.167 10.418 15.756 1.00 89.31 131 LYS A O 1
ATOM 1054 N N . GLU A 1 132 ? 2.330 9.737 16.851 1.00 89.44 132 GLU A N 1
ATOM 1055 C CA . GLU A 1 132 ? 2.597 8.301 16.719 1.00 89.44 132 GLU A CA 1
ATOM 1056 C C . GLU A 1 132 ? 2.376 7.817 15.290 1.00 89.44 132 GLU A C 1
ATOM 1058 O O . GLU A 1 132 ? 3.214 7.077 14.769 1.00 89.44 132 GLU A O 1
ATOM 1063 N N . ILE A 1 133 ? 1.314 8.292 14.633 1.00 89.25 133 ILE A N 1
ATOM 1064 C CA . ILE A 1 133 ? 1.047 8.020 13.216 1.00 89.25 133 ILE A CA 1
ATOM 1065 C C . ILE A 1 133 ? 2.240 8.472 12.372 1.00 89.25 133 ILE A C 1
ATOM 1067 O O . ILE A 1 133 ? 2.830 7.663 11.662 1.00 89.25 133 ILE A O 1
ATOM 1071 N N . ARG A 1 134 ? 2.687 9.727 12.516 1.00 85.06 134 ARG A N 1
ATOM 1072 C CA . ARG A 1 134 ? 3.843 10.263 11.770 1.00 85.06 134 ARG A CA 1
ATOM 1073 C C . ARG A 1 134 ? 5.134 9.466 11.995 1.00 85.06 134 ARG A C 1
ATOM 1075 O O . ARG A 1 134 ? 5.996 9.437 11.121 1.00 85.06 134 ARG A O 1
ATOM 1082 N N . LYS A 1 135 ? 5.294 8.842 13.167 1.00 84.00 135 LYS A N 1
ATOM 1083 C CA . LYS A 1 135 ? 6.494 8.073 13.535 1.00 84.00 135 LYS A CA 1
ATOM 1084 C C . LYS A 1 135 ? 6.444 6.616 13.070 1.00 84.00 135 LYS A C 1
ATOM 1086 O O . LYS A 1 135 ? 7.501 6.037 12.824 1.00 84.00 135 LYS A O 1
ATOM 1091 N N . THR A 1 136 ? 5.258 6.014 13.030 1.00 84.31 136 THR A N 1
ATOM 1092 C CA . THR A 1 136 ? 5.100 4.554 12.905 1.00 84.31 136 THR A CA 1
ATOM 1093 C C . THR A 1 136 ? 4.314 4.113 11.684 1.00 84.31 136 THR A C 1
ATOM 1095 O O . THR A 1 136 ? 4.400 2.942 11.338 1.00 84.31 136 THR A O 1
ATOM 1098 N N . SER A 1 137 ? 3.573 5.006 11.031 1.00 87.88 137 SER A N 1
ATOM 1099 C CA . SER A 1 137 ? 2.754 4.631 9.886 1.00 87.88 137 SER A CA 1
ATOM 1100 C C . SER A 1 137 ? 3.575 4.532 8.604 1.00 87.88 137 SER A C 1
ATOM 1102 O O . SER A 1 137 ? 4.382 5.422 8.311 1.00 87.88 137 SER A O 1
ATOM 1104 N N . PRO A 1 138 ? 3.362 3.486 7.790 1.00 87.69 138 PRO A N 1
ATOM 1105 C CA . PRO A 1 138 ? 3.903 3.417 6.444 1.00 87.69 138 PRO A CA 1
ATOM 1106 C C . PRO A 1 138 ? 2.976 4.114 5.429 1.00 87.69 138 PRO A C 1
ATOM 1108 O O . PRO A 1 138 ? 3.396 4.286 4.284 1.00 87.69 138 PRO A O 1
ATOM 1111 N N . ILE A 1 139 ? 1.744 4.486 5.822 1.00 91.38 139 ILE A N 1
ATOM 1112 C CA . ILE A 1 139 ? 0.805 5.218 4.972 1.00 91.38 139 ILE A CA 1
ATOM 1113 C C . ILE A 1 139 ? 1.352 6.624 4.788 1.00 91.38 139 ILE A C 1
ATOM 1115 O O . ILE A 1 139 ? 1.556 7.360 5.756 1.00 91.38 139 ILE A O 1
ATOM 1119 N N . LYS A 1 140 ? 1.535 7.019 3.532 1.00 87.94 140 LYS A N 1
ATOM 1120 C CA . LYS A 1 140 ? 1.915 8.387 3.185 1.00 87.94 140 LYS A CA 1
ATOM 1121 C C . LYS A 1 140 ? 0.874 9.021 2.274 1.00 87.94 140 LYS A C 1
ATOM 1123 O O . LYS A 1 140 ? 0.200 8.299 1.539 1.00 87.94 140 LYS A O 1
ATOM 1128 N N . PRO A 1 141 ? 0.713 10.352 2.326 1.00 88.00 141 PRO A N 1
ATOM 1129 C CA . PRO A 1 141 ? -0.057 11.053 1.311 1.00 88.00 141 PRO A CA 1
ATOM 1130 C C . PRO A 1 141 ? 0.593 10.848 -0.063 1.00 88.00 141 PRO A C 1
ATOM 1132 O O . PRO A 1 141 ? 1.817 10.809 -0.172 1.00 88.00 141 PRO A O 1
ATOM 1135 N N . PHE A 1 142 ? -0.239 10.723 -1.089 1.00 86.12 142 PHE A N 1
ATOM 1136 C CA . PHE A 1 142 ? 0.167 10.605 -2.481 1.00 86.12 142 PHE A CA 1
ATOM 1137 C C . PHE A 1 142 ? -0.653 11.577 -3.338 1.00 86.12 142 PHE A C 1
ATOM 1139 O O . PHE A 1 142 ? -1.878 11.645 -3.218 1.00 86.12 142 PHE A O 1
ATOM 1146 N N . SER A 1 143 ? 0.033 12.308 -4.212 1.00 81.81 143 SER A N 1
ATOM 1147 C CA . SER A 1 143 ? -0.539 13.267 -5.157 1.00 81.81 143 SER A CA 1
ATOM 1148 C C . SER A 1 143 ? 0.176 13.133 -6.496 1.00 81.81 143 SER A C 1
ATOM 1150 O O . SER A 1 143 ? 1.404 13.082 -6.525 1.00 81.81 143 SER A O 1
ATOM 1152 N N . ASN A 1 144 ? -0.563 13.129 -7.607 1.00 76.81 144 ASN A N 1
ATOM 1153 C CA . ASN A 1 144 ? 0.040 13.115 -8.945 1.00 76.81 144 ASN A CA 1
ATOM 1154 C C . ASN A 1 144 ? 0.815 14.409 -9.254 1.00 76.81 144 ASN A C 1
ATOM 1156 O O . ASN A 1 144 ? 1.648 14.399 -10.149 1.00 76.81 144 ASN A O 1
ATOM 1160 N N . PHE A 1 145 ? 0.567 15.504 -8.524 1.00 70.69 145 PHE A N 1
ATOM 1161 C CA . PHE A 1 145 ? 1.315 16.757 -8.684 1.00 70.69 145 PHE A CA 1
ATOM 1162 C C . PHE A 1 145 ? 2.751 16.653 -8.150 1.00 70.69 145 PHE A C 1
ATOM 1164 O O . PHE A 1 145 ? 3.673 17.217 -8.729 1.00 70.69 145 PHE A O 1
ATOM 1171 N N . ASP A 1 146 ? 2.946 15.899 -7.066 1.00 67.12 146 ASP A N 1
ATOM 1172 C CA . ASP A 1 146 ? 4.248 15.768 -6.401 1.00 67.12 146 ASP A CA 1
ATOM 1173 C C . ASP A 1 146 ? 5.157 14.724 -7.073 1.00 67.12 146 ASP A C 1
ATOM 1175 O O . ASP A 1 146 ? 6.322 14.569 -6.703 1.00 67.12 146 ASP A O 1
ATOM 1179 N N . HIS A 1 147 ? 4.632 13.997 -8.062 1.00 65.06 147 HIS A N 1
ATOM 1180 C CA . HIS A 1 147 ? 5.313 12.893 -8.720 1.00 65.06 147 HIS A CA 1
ATOM 1181 C C . HIS A 1 147 ? 5.417 13.160 -10.218 1.00 65.06 147 HIS A C 1
ATOM 1183 O O . HIS A 1 147 ? 4.418 13.336 -10.911 1.00 65.06 147 HIS A O 1
ATOM 1189 N N . HIS A 1 148 ? 6.642 13.159 -10.734 1.00 59.97 148 HIS A N 1
ATOM 1190 C CA . HIS A 1 148 ? 6.877 13.357 -12.155 1.00 59.97 148 HIS A CA 1
ATOM 1191 C C . HIS A 1 148 ? 6.790 12.002 -12.871 1.00 59.97 148 HIS A C 1
ATOM 1193 O O . HIS A 1 148 ? 7.424 11.039 -12.420 1.00 59.97 148 HIS A O 1
ATOM 1199 N N . PRO A 1 149 ? 6.017 11.890 -13.968 1.00 61.25 149 PRO A N 1
ATOM 1200 C CA . PRO A 1 149 ? 6.112 10.726 -14.834 1.00 61.25 149 PRO A CA 1
ATOM 1201 C C . PRO A 1 149 ? 7.530 10.661 -15.413 1.00 61.25 149 PRO A C 1
ATOM 1203 O O . PRO A 1 149 ? 8.109 11.683 -15.798 1.00 61.25 149 PRO A O 1
ATOM 1206 N N . ARG A 1 150 ? 8.099 9.454 -15.446 1.00 60.09 150 ARG A N 1
ATOM 1207 C CA . ARG A 1 150 ? 9.455 9.212 -15.946 1.00 60.09 150 ARG A CA 1
ATOM 1208 C C . ARG A 1 150 ? 9.600 9.748 -17.377 1.00 60.09 150 ARG A C 1
ATOM 1210 O O . ARG A 1 150 ? 8.791 9.433 -18.239 1.00 60.09 150 ARG A O 1
ATOM 1217 N N . LYS A 1 151 ? 10.656 10.530 -17.632 1.00 53.06 151 LYS A N 1
ATOM 1218 C CA . LYS A 1 151 ? 10.913 11.130 -18.958 1.00 53.06 151 LYS A CA 1
ATOM 1219 C C . LYS A 1 151 ? 11.631 10.211 -19.955 1.00 53.06 151 LYS A C 1
ATOM 1221 O O . LYS A 1 151 ? 11.457 10.403 -21.148 1.00 53.06 151 LYS A O 1
ATOM 1226 N N . GLU A 1 152 ? 12.434 9.239 -19.502 1.00 48.22 152 GLU A N 1
ATOM 1227 C CA . GLU A 1 152 ? 13.219 8.367 -20.400 1.00 48.22 152 GLU A CA 1
ATOM 1228 C C . GLU A 1 152 ? 13.442 6.955 -19.828 1.00 48.22 152 GLU A C 1
ATOM 1230 O O . GLU A 1 152 ? 13.980 6.802 -18.722 1.00 48.22 152 GLU A O 1
ATOM 1235 N N . GLY A 1 153 ? 13.069 5.925 -20.602 1.00 45.50 153 GLY A N 1
ATOM 1236 C CA . GLY A 1 153 ? 13.441 4.510 -20.412 1.00 45.50 153 GLY A CA 1
ATOM 1237 C C . GLY A 1 153 ? 12.514 3.657 -19.535 1.00 45.50 153 GLY A C 1
ATOM 1238 O O . GLY A 1 153 ? 12.843 2.516 -19.220 1.00 45.50 153 GLY A O 1
ATOM 1239 N N . GLY A 1 154 ? 11.376 4.188 -19.097 1.00 43.19 154 GLY A N 1
ATOM 1240 C CA . GLY A 1 154 ? 10.393 3.453 -18.305 1.00 43.19 154 GLY A CA 1
ATOM 1241 C C . GLY A 1 154 ? 9.048 4.104 -18.496 1.00 43.19 154 GLY A C 1
ATOM 1242 O O . GLY A 1 154 ? 8.986 5.319 -18.634 1.00 43.19 154 GLY A O 1
ATOM 1243 N N . GLY A 1 155 ? 8.039 3.244 -18.623 1.00 49.19 155 GLY A N 1
ATOM 1244 C CA . GLY A 1 155 ? 6.929 3.472 -19.537 1.00 49.19 155 GLY A CA 1
ATOM 1245 C C . GLY A 1 155 ? 6.345 4.876 -19.486 1.00 49.19 155 GLY A C 1
ATOM 1246 O O . GLY A 1 155 ? 6.082 5.387 -18.401 1.00 49.19 155 GLY A O 1
ATOM 1247 N N . ASP A 1 156 ? 6.029 5.406 -20.670 1.00 52.94 156 ASP A N 1
ATOM 1248 C CA . ASP A 1 156 ? 5.294 6.659 -20.934 1.00 52.94 156 ASP A CA 1
ATOM 1249 C C . ASP A 1 156 ? 3.878 6.682 -20.324 1.00 52.94 156 ASP A C 1
ATOM 1251 O O . ASP A 1 156 ? 3.011 7.470 -20.700 1.00 52.94 156 ASP A O 1
ATOM 1255 N N . LYS A 1 157 ? 3.591 5.746 -19.418 1.00 58.62 157 LYS A N 1
ATOM 1256 C CA . LYS A 1 157 ? 2.288 5.536 -18.832 1.00 58.62 157 LYS A CA 1
ATOM 1257 C C . LYS A 1 157 ? 2.113 6.549 -17.708 1.00 58.62 157 LYS A C 1
ATOM 1259 O O . LYS A 1 157 ? 2.892 6.526 -16.748 1.00 58.62 157 LYS A O 1
ATOM 1264 N N . PRO A 1 158 ? 1.090 7.412 -17.799 1.00 68.56 158 PRO A N 1
ATOM 1265 C CA . PRO A 1 158 ? 0.789 8.350 -16.735 1.00 68.56 158 PRO A CA 1
ATOM 1266 C C . PRO A 1 158 ? 0.547 7.589 -15.428 1.00 68.56 158 PRO A C 1
ATOM 1268 O O . PRO A 1 158 ? 0.089 6.439 -15.432 1.00 68.56 158 PRO A O 1
ATOM 1271 N N . LEU A 1 159 ? 0.867 8.241 -14.308 1.00 81.75 159 LEU A N 1
ATOM 1272 C CA . LEU A 1 159 ? 0.515 7.763 -12.971 1.00 81.75 159 LEU A CA 1
ATOM 1273 C C . LEU A 1 159 ? -0.981 7.405 -12.908 1.00 81.75 159 LEU A C 1
ATOM 1275 O O . LEU A 1 159 ? -1.765 7.947 -13.696 1.00 81.75 159 LEU A O 1
ATOM 1279 N N . PRO A 1 160 ? -1.399 6.509 -11.994 1.00 81.69 160 PRO A N 1
ATOM 1280 C CA . PRO A 1 160 ? -2.805 6.167 -11.839 1.00 81.69 160 PRO A CA 1
ATOM 1281 C C . PRO A 1 160 ? -3.679 7.421 -11.771 1.00 81.69 160 PRO A C 1
ATOM 1283 O O . PRO A 1 160 ? -3.385 8.360 -11.024 1.00 81.69 160 PRO A O 1
ATOM 1286 N N . HIS A 1 161 ? -4.737 7.452 -12.5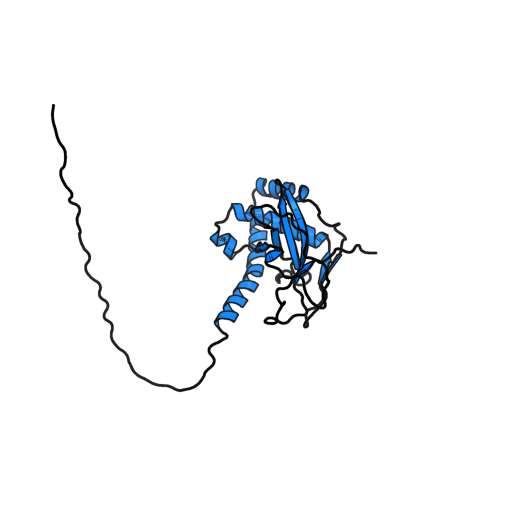77 1.00 80.88 161 HIS A N 1
ATOM 1287 C CA . HIS A 1 161 ? -5.662 8.574 -12.573 1.00 80.88 161 HIS A CA 1
ATOM 1288 C C . HIS A 1 161 ? -6.380 8.615 -11.223 1.00 80.88 161 HIS A C 1
ATOM 1290 O O . HIS A 1 161 ? -6.981 7.629 -10.810 1.00 80.88 161 HIS A O 1
ATOM 1296 N N . MET A 1 162 ? -6.319 9.750 -10.533 1.00 82.56 162 MET A N 1
ATOM 1297 C CA . MET A 1 162 ? -7.039 9.967 -9.281 1.00 82.56 162 MET A CA 1
ATOM 1298 C C . MET A 1 162 ? -8.124 11.003 -9.520 1.00 82.56 162 MET A C 1
ATOM 1300 O O . MET A 1 162 ? -7.895 11.969 -10.248 1.00 82.56 162 MET A O 1
ATOM 1304 N N . LEU A 1 163 ? -9.293 10.816 -8.905 1.00 71.69 163 LEU A N 1
ATOM 1305 C CA . LEU A 1 163 ? -10.311 11.863 -8.935 1.00 71.69 163 LEU A CA 1
ATOM 1306 C C . LEU A 1 163 ? -9.785 13.082 -8.175 1.00 71.69 163 LEU A C 1
ATOM 1308 O O . LEU A 1 163 ? -9.196 12.938 -7.101 1.00 71.69 163 LEU A O 1
ATOM 1312 N N . VAL A 1 164 ? -9.978 14.259 -8.760 1.00 63.28 164 VAL A N 1
ATOM 1313 C CA . VAL A 1 164 ? -9.555 15.542 -8.201 1.00 63.28 164 VAL A CA 1
ATOM 1314 C C . VAL A 1 164 ? -10.814 16.277 -7.763 1.00 63.28 164 VAL A C 1
ATOM 1316 O O . VAL A 1 164 ? -11.690 16.518 -8.589 1.00 63.28 164 VAL A O 1
ATOM 1319 N N . ASP A 1 165 ? -10.909 16.610 -6.477 1.00 59.53 165 ASP A N 1
ATOM 1320 C CA . ASP A 1 165 ? -11.866 17.602 -5.983 1.00 59.53 165 ASP A CA 1
ATOM 1321 C C . ASP A 1 165 ? -11.155 18.937 -5.711 1.00 59.53 165 ASP A C 1
ATOM 1323 O O . ASP A 1 165 ? -9.922 19.002 -5.674 1.00 59.53 165 ASP A O 1
ATOM 1327 N N . GLU A 1 166 ? -11.936 20.007 -5.539 1.00 54.31 166 GLU A N 1
ATOM 1328 C CA . GLU A 1 166 ? -11.444 21.378 -5.328 1.00 54.31 166 GLU A CA 1
ATOM 1329 C C . GLU A 1 166 ? -10.553 21.531 -4.088 1.00 54.31 166 GLU A C 1
ATOM 1331 O O . GLU A 1 166 ? -9.857 22.537 -3.950 1.00 54.31 166 GLU A O 1
ATOM 1336 N N . THR A 1 167 ? -10.547 20.547 -3.185 1.00 53.31 167 THR A N 1
ATOM 1337 C CA . THR A 1 167 ? -9.758 20.616 -1.964 1.00 53.31 167 THR A CA 1
ATOM 1338 C C . THR A 1 167 ? -8.483 19.796 -2.043 1.00 53.31 167 THR A C 1
ATOM 1340 O O . THR A 1 167 ? -7.468 20.344 -1.631 1.00 53.31 167 THR A O 1
ATOM 1343 N N . HIS A 1 168 ? -8.446 18.557 -2.563 1.00 51.81 168 HIS A N 1
ATOM 1344 C CA . HIS A 1 168 ? -7.196 17.781 -2.639 1.00 51.81 168 HIS A CA 1
ATOM 1345 C C . HIS A 1 168 ? -7.216 16.547 -3.578 1.00 51.81 168 HIS A C 1
ATOM 1347 O O . HIS A 1 168 ? -8.027 15.643 -3.376 1.00 51.81 168 HIS A O 1
ATOM 1353 N N . PRO A 1 169 ? -6.186 16.321 -4.423 1.00 56.47 169 PRO A N 1
ATOM 1354 C CA . PRO A 1 169 ? -5.784 14.962 -4.778 1.00 56.47 169 PRO A CA 1
ATOM 1355 C C . PRO A 1 169 ? -5.042 14.350 -3.580 1.00 56.47 169 PRO A C 1
ATOM 1357 O O . PRO A 1 169 ? -3.830 14.495 -3.441 1.00 56.47 169 PRO A O 1
ATOM 1360 N N . LYS A 1 170 ? -5.754 13.696 -2.659 1.00 71.25 170 LYS A N 1
ATOM 1361 C CA . LYS A 1 170 ? -5.120 12.983 -1.535 1.00 71.25 170 LYS A CA 1
ATOM 1362 C C . LYS A 1 170 ? -5.376 11.491 -1.632 1.00 71.25 170 LYS A C 1
ATOM 1364 O O . LYS A 1 170 ? -6.081 10.895 -0.817 1.00 71.25 170 LYS A O 1
ATOM 1369 N N . GLY A 1 171 ? -4.737 10.883 -2.627 1.00 88.62 171 GLY A N 1
ATOM 1370 C CA . GLY A 1 171 ? -4.431 9.467 -2.539 1.00 88.62 171 GLY A CA 1
ATOM 1371 C C . GLY A 1 171 ? -3.560 9.198 -1.311 1.00 88.62 171 GLY A C 1
ATOM 1372 O O . GLY A 1 171 ? -2.955 10.092 -0.709 1.00 88.62 171 GLY A O 1
ATOM 1373 N N . LYS A 1 172 ? -3.496 7.939 -0.914 1.00 92.75 172 LYS A N 1
ATOM 1374 C CA . LYS A 1 172 ? -2.557 7.445 0.079 1.00 92.75 172 LYS A CA 1
ATOM 1375 C C . LYS A 1 172 ? -1.814 6.273 -0.524 1.00 92.75 172 LYS A C 1
ATOM 1377 O O . LYS A 1 172 ? -2.422 5.404 -1.143 1.00 92.75 172 LYS A O 1
ATOM 1382 N N . GLU A 1 173 ? -0.510 6.247 -0.322 1.00 92.50 173 GLU A N 1
ATOM 1383 C CA . GLU A 1 173 ? 0.324 5.138 -0.751 1.00 92.50 173 GLU A CA 1
ATOM 1384 C C . GLU A 1 173 ? 0.583 4.163 0.400 1.00 92.50 173 GLU A C 1
ATOM 1386 O O . GLU A 1 173 ? 0.752 4.561 1.557 1.00 92.50 173 GLU A O 1
ATOM 1391 N N . TRP A 1 174 ? 0.659 2.878 0.062 1.00 93.25 174 TRP A N 1
ATOM 1392 C CA . TRP A 1 174 ? 1.096 1.817 0.964 1.00 93.25 174 TRP A CA 1
ATOM 1393 C C . TRP A 1 174 ? 2.172 0.961 0.291 1.00 93.25 174 TRP A C 1
ATOM 1395 O O . TRP A 1 174 ? 2.004 0.588 -0.872 1.00 93.25 174 TRP A O 1
ATOM 1405 N N . PRO A 1 175 ? 3.285 0.640 0.976 1.00 91.88 175 PRO A N 1
ATOM 1406 C CA . PRO A 1 175 ? 4.373 -0.121 0.374 1.00 91.88 175 PRO A CA 1
ATOM 1407 C C . PRO A 1 175 ? 3.966 -1.559 0.038 1.00 91.88 175 PRO A C 1
ATOM 1409 O O . PRO A 1 175 ? 3.379 -2.266 0.854 1.00 91.88 175 PRO A O 1
ATOM 1412 N N . LEU A 1 176 ? 4.375 -2.026 -1.140 1.00 91.25 176 LEU A N 1
ATOM 1413 C CA . LEU A 1 176 ? 4.459 -3.450 -1.438 1.00 91.25 176 LEU A CA 1
ATOM 1414 C C . LEU A 1 176 ? 5.809 -3.956 -0.927 1.00 91.25 176 LEU A C 1
ATOM 1416 O O . LEU A 1 176 ? 6.863 -3.464 -1.333 1.00 91.25 176 LEU A O 1
ATOM 1420 N N . PHE A 1 177 ? 5.785 -4.900 0.011 1.00 84.62 177 PHE A N 1
ATOM 1421 C CA . PHE A 1 177 ? 7.004 -5.459 0.597 1.00 84.62 177 PHE A CA 1
ATOM 1422 C C . PHE A 1 177 ? 7.697 -6.407 -0.365 1.00 84.62 177 PHE A C 1
ATOM 1424 O O . PHE A 1 177 ? 7.056 -7.060 -1.183 1.00 84.62 177 PHE A O 1
ATOM 1431 N N . HIS A 1 178 ? 9.017 -6.504 -0.250 1.00 80.62 178 HIS A N 1
ATOM 1432 C CA . HIS A 1 178 ? 9.795 -7.396 -1.092 1.00 80.62 178 HIS A CA 1
ATOM 1433 C C . HIS A 1 178 ? 9.327 -8.851 -0.896 1.00 80.62 178 HIS A C 1
ATOM 1435 O O . HIS A 1 178 ? 9.163 -9.327 0.224 1.00 80.62 178 HIS A O 1
ATOM 1441 N N . THR A 1 179 ? 9.115 -9.569 -2.002 1.00 73.44 179 THR A N 1
ATOM 1442 C CA . THR A 1 179 ? 8.556 -10.934 -1.989 1.00 73.44 179 THR A CA 1
ATOM 1443 C C . THR A 1 179 ? 9.469 -11.953 -1.300 1.00 73.44 179 THR A C 1
ATOM 1445 O O . THR A 1 179 ? 8.975 -12.829 -0.600 1.00 73.44 179 THR A O 1
ATOM 1448 N N . VAL A 1 180 ? 10.789 -11.814 -1.474 1.00 73.25 180 VAL A N 1
ATOM 1449 C CA . VAL A 1 180 ? 11.825 -12.636 -0.820 1.00 73.25 180 VAL A CA 1
ATOM 1450 C C . VAL A 1 180 ? 12.108 -12.204 0.625 1.00 73.25 180 VAL A C 1
ATOM 1452 O O . VAL A 1 180 ? 12.182 -13.049 1.508 1.00 73.25 180 VAL A O 1
ATOM 1455 N N . ASP A 1 181 ? 12.251 -10.900 0.881 1.00 75.44 181 ASP A N 1
ATOM 1456 C CA . ASP A 1 181 ? 12.567 -10.356 2.209 1.00 75.44 181 ASP A CA 1
ATOM 1457 C C . ASP A 1 181 ? 11.514 -9.331 2.643 1.00 75.44 181 ASP A C 1
ATOM 1459 O O . ASP A 1 181 ? 11.668 -8.124 2.449 1.00 75.44 181 ASP A O 1
ATOM 1463 N N . ARG A 1 182 ? 10.444 -9.814 3.279 1.00 69.44 182 ARG A N 1
ATOM 1464 C CA . ARG A 1 182 ? 9.306 -8.981 3.708 1.00 69.44 182 ARG A CA 1
ATOM 1465 C C . ARG A 1 182 ? 9.675 -7.890 4.719 1.00 69.44 182 ARG A C 1
ATOM 1467 O O . ARG A 1 182 ? 8.856 -7.015 4.986 1.00 69.44 182 ARG A O 1
ATOM 1474 N N . THR A 1 183 ? 10.888 -7.915 5.273 1.00 67.69 183 THR A N 1
ATOM 1475 C CA . THR A 1 183 ? 11.376 -6.872 6.183 1.00 67.69 183 THR A CA 1
ATOM 1476 C C . THR A 1 183 ? 11.869 -5.624 5.447 1.00 67.69 183 THR A C 1
ATOM 1478 O O . THR A 1 183 ? 11.965 -4.544 6.036 1.00 67.69 183 THR A O 1
ATOM 1481 N N . LYS A 1 184 ? 12.114 -5.732 4.134 1.00 70.06 184 LYS A N 1
ATOM 1482 C CA . LYS A 1 184 ? 12.519 -4.618 3.278 1.00 70.06 184 LYS A CA 1
ATOM 1483 C C . LYS A 1 184 ? 11.328 -4.071 2.487 1.00 70.06 184 LYS A C 1
ATOM 1485 O O . LYS A 1 184 ? 10.536 -4.845 1.936 1.00 70.06 184 LYS A O 1
ATOM 1490 N N . PRO A 1 185 ? 11.202 -2.734 2.363 1.00 70.62 185 PRO A N 1
ATOM 1491 C CA . PRO A 1 185 ? 10.280 -2.170 1.389 1.00 70.62 185 PRO A CA 1
ATOM 1492 C C . PRO A 1 185 ? 10.672 -2.658 -0.006 1.00 70.62 185 PRO A C 1
ATOM 1494 O O . PRO A 1 185 ? 11.846 -2.612 -0.379 1.00 70.62 185 PRO A O 1
ATOM 1497 N N . GLY A 1 186 ? 9.689 -3.122 -0.769 1.00 83.81 186 GLY A N 1
ATOM 1498 C CA . GLY A 1 186 ? 9.868 -3.358 -2.190 1.00 83.81 186 GLY A CA 1
ATOM 1499 C C . GLY A 1 186 ? 9.861 -2.040 -2.973 1.00 83.81 186 GLY A C 1
ATOM 1500 O O . GLY A 1 186 ? 9.606 -0.969 -2.413 1.00 83.81 186 GLY A O 1
ATOM 1501 N N . PRO A 1 187 ? 10.130 -2.094 -4.287 1.00 87.56 187 PRO A N 1
ATOM 1502 C CA . PRO A 1 187 ? 10.176 -0.901 -5.138 1.00 87.56 187 PRO A CA 1
ATOM 1503 C C . PRO A 1 187 ? 8.811 -0.278 -5.441 1.00 87.56 187 PRO A C 1
ATOM 1505 O O . PRO A 1 187 ? 8.763 0.784 -6.057 1.00 87.56 187 PRO A O 1
ATOM 1508 N N . ALA A 1 188 ? 7.717 -0.944 -5.070 1.00 92.00 188 ALA A N 1
ATOM 1509 C CA . ALA A 1 188 ? 6.375 -0.600 -5.508 1.00 92.00 188 ALA A CA 1
ATOM 1510 C C . ALA A 1 188 ? 5.462 -0.231 -4.339 1.00 92.00 188 ALA A C 1
ATOM 1512 O O . ALA A 1 188 ? 5.721 -0.577 -3.184 1.00 92.00 188 ALA A O 1
ATOM 1513 N N . ARG A 1 189 ? 4.379 0.474 -4.650 1.00 94.06 189 ARG A N 1
ATOM 1514 C CA . ARG A 1 189 ? 3.350 0.908 -3.708 1.00 94.06 189 ARG A CA 1
ATOM 1515 C C . ARG A 1 189 ? 1.981 0.777 -4.353 1.00 94.06 189 ARG A C 1
ATOM 1517 O O . ARG A 1 189 ? 1.843 0.997 -5.553 1.00 94.06 189 ARG A O 1
ATOM 1524 N N . ILE A 1 190 ? 0.974 0.446 -3.556 1.00 95.94 190 ILE A N 1
ATOM 1525 C CA . ILE A 1 190 ? -0.423 0.589 -3.974 1.00 95.94 190 ILE A CA 1
ATOM 1526 C C . ILE A 1 190 ? -0.877 2.021 -3.708 1.00 95.94 190 ILE A C 1
ATOM 1528 O O . ILE A 1 190 ? -0.445 2.627 -2.724 1.00 95.94 190 ILE A O 1
ATOM 1532 N N . ILE A 1 191 ? -1.761 2.537 -4.557 1.00 95.25 191 ILE A N 1
ATOM 1533 C CA . ILE A 1 191 ? -2.433 3.819 -4.358 1.00 95.25 191 ILE A CA 1
ATOM 1534 C C . ILE A 1 191 ? -3.890 3.563 -3.994 1.00 95.25 191 ILE A C 1
ATOM 1536 O O . ILE A 1 191 ? -4.631 2.934 -4.749 1.00 95.25 191 ILE A O 1
ATOM 1540 N N . MET A 1 192 ? -4.290 4.081 -2.838 1.00 95.62 192 MET A N 1
ATOM 1541 C CA . MET A 1 192 ? -5.653 4.031 -2.323 1.00 95.62 192 MET A CA 1
ATOM 1542 C C . MET A 1 192 ? -6.228 5.440 -2.265 1.00 95.62 192 MET A C 1
ATOM 1544 O O . MET A 1 192 ? -5.567 6.362 -1.795 1.00 95.62 192 MET A O 1
ATOM 1548 N N . GLN A 1 193 ? -7.478 5.608 -2.672 1.00 91.94 193 GLN A N 1
ATOM 1549 C CA . GLN A 1 193 ? -8.224 6.850 -2.495 1.00 91.94 193 GLN A CA 1
ATOM 1550 C C . GLN A 1 193 ? -9.494 6.563 -1.699 1.00 91.94 193 GLN A C 1
ATOM 1552 O O . GLN A 1 193 ? -10.099 5.507 -1.858 1.00 91.94 193 GLN A O 1
ATOM 1557 N N . HIS A 1 194 ? -9.885 7.477 -0.815 1.00 89.00 194 HIS A N 1
ATOM 1558 C CA . HIS A 1 194 ? -11.179 7.399 -0.145 1.00 89.00 194 HIS A CA 1
ATOM 1559 C C . HIS A 1 194 ? -12.157 8.310 -0.890 1.00 89.00 194 HIS A C 1
ATOM 1561 O O . HIS A 1 194 ? -11.884 9.500 -1.015 1.00 89.00 194 HIS A O 1
ATOM 1567 N N . LEU A 1 195 ? -13.236 7.741 -1.425 1.00 84.69 195 LEU A N 1
ATOM 1568 C CA . LEU A 1 195 ? -14.225 8.415 -2.268 1.00 84.69 195 LEU A CA 1
ATOM 1569 C C . LEU A 1 195 ? -15.624 8.003 -1.817 1.00 84.69 195 LEU A C 1
ATOM 1571 O O . LEU A 1 195 ? -15.915 6.809 -1.774 1.00 84.69 195 LEU A O 1
ATOM 1575 N N . ASP A 1 196 ? -16.471 8.976 -1.480 1.00 80.88 196 ASP A N 1
ATOM 1576 C CA . ASP A 1 196 ? -17.879 8.767 -1.109 1.00 80.88 196 ASP A CA 1
ATOM 1577 C C . ASP A 1 196 ? -18.090 7.666 -0.053 1.00 80.88 196 ASP A C 1
ATOM 1579 O O . ASP A 1 196 ? -18.961 6.810 -0.178 1.00 80.88 196 ASP A O 1
ATOM 1583 N N . GLY A 1 197 ? -17.240 7.632 0.980 1.00 80.69 197 GLY A N 1
ATOM 1584 C CA . GLY A 1 197 ? -17.301 6.618 2.040 1.00 80.69 197 GLY A CA 1
ATOM 1585 C C . GLY A 1 197 ? -16.713 5.250 1.666 1.00 80.69 197 GLY A C 1
ATOM 1586 O O . GLY A 1 197 ? -16.679 4.348 2.503 1.00 80.69 197 GLY A O 1
ATOM 1587 N N . HIS A 1 198 ? -16.199 5.084 0.447 1.00 85.12 198 HIS A N 1
ATOM 1588 C CA . HIS A 1 198 ? -15.577 3.853 -0.035 1.00 85.12 198 HIS A CA 1
ATOM 1589 C C . HIS A 1 198 ? -14.062 3.991 -0.185 1.00 85.12 198 HIS A C 1
ATOM 1591 O O . HIS A 1 198 ? -13.533 5.051 -0.515 1.00 85.12 198 HIS A O 1
ATOM 1597 N N . HIS A 1 199 ? -13.350 2.879 -0.010 1.00 91.94 199 HIS A N 1
ATOM 1598 C CA . HIS A 1 199 ? -11.961 2.772 -0.440 1.00 91.94 199 HIS A CA 1
ATOM 1599 C C . HIS A 1 199 ? -11.913 2.363 -1.914 1.00 91.94 199 HIS A C 1
ATOM 1601 O O . HIS A 1 199 ? -12.595 1.435 -2.344 1.00 91.94 199 HIS A O 1
ATOM 1607 N N . VAL A 1 200 ? -11.104 3.056 -2.702 1.00 94.06 200 VAL A N 1
ATOM 1608 C CA . VAL A 1 200 ? -10.917 2.792 -4.127 1.00 94.06 200 VAL A CA 1
ATOM 1609 C C . VAL A 1 200 ? -9.442 2.524 -4.368 1.00 94.06 200 VAL A C 1
ATOM 1611 O O . VAL A 1 200 ? -8.592 3.361 -4.058 1.00 94.06 200 VAL A O 1
ATOM 1614 N N . PHE A 1 201 ? -9.138 1.345 -4.904 1.00 95.31 201 PHE A N 1
ATOM 1615 C CA . PHE A 1 201 ? -7.804 1.037 -5.399 1.00 95.31 201 PHE A CA 1
ATOM 1616 C C . PHE A 1 201 ? -7.601 1.743 -6.743 1.00 95.31 201 PHE A C 1
ATOM 1618 O O . PHE A 1 201 ? -8.361 1.519 -7.683 1.00 95.31 201 PHE A O 1
ATOM 1625 N N . GLN A 1 202 ? -6.589 2.607 -6.827 1.00 94.00 202 GLN A N 1
ATOM 1626 C CA . GLN A 1 202 ? -6.302 3.370 -8.047 1.00 94.00 202 GLN A CA 1
ATOM 1627 C C . GLN A 1 202 ? -5.255 2.690 -8.929 1.00 94.00 202 GLN A C 1
ATOM 1629 O O . GLN A 1 202 ? -5.292 2.821 -10.148 1.00 94.00 202 GLN A O 1
ATOM 1634 N N . GLY A 1 203 ? -4.322 1.947 -8.336 1.00 94.56 203 GLY A N 1
ATOM 1635 C CA . GLY A 1 203 ? -3.294 1.249 -9.097 1.00 94.56 203 GLY A CA 1
ATOM 1636 C C . GLY A 1 203 ? -2.045 0.942 -8.287 1.00 94.56 203 GLY A C 1
ATOM 1637 O O . GLY A 1 203 ? -1.980 1.163 -7.075 1.00 94.56 203 GLY A O 1
ATOM 1638 N N . VAL A 1 204 ? -1.035 0.441 -8.993 1.00 94.19 204 VAL A N 1
ATOM 1639 C CA . VAL A 1 204 ? 0.306 0.208 -8.456 1.00 94.19 204 VAL A CA 1
ATOM 1640 C C . VAL A 1 204 ? 1.268 1.191 -9.096 1.00 94.19 204 VAL A C 1
ATOM 1642 O O . VAL A 1 204 ? 1.325 1.310 -10.315 1.00 94.19 20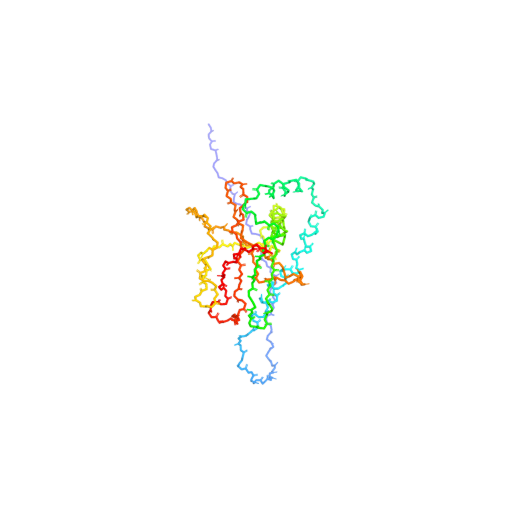4 VAL A O 1
ATOM 1645 N N . ILE A 1 205 ? 2.071 1.858 -8.283 1.00 91.69 205 ILE A N 1
ATOM 1646 C CA . ILE A 1 205 ? 3.204 2.656 -8.747 1.00 91.69 205 ILE A CA 1
ATOM 1647 C C . ILE A 1 205 ? 4.505 1.991 -8.324 1.00 91.69 205 ILE A C 1
ATOM 1649 O O . ILE A 1 205 ? 4.544 1.257 -7.335 1.00 91.69 205 ILE A O 1
ATOM 1653 N N . ALA A 1 206 ? 5.583 2.256 -9.045 1.00 89.25 206 ALA A N 1
ATOM 1654 C CA . ALA A 1 206 ? 6.913 1.838 -8.636 1.00 89.25 206 ALA A CA 1
ATOM 1655 C C . ALA A 1 206 ? 7.938 2.935 -8.888 1.00 89.25 206 ALA A C 1
ATOM 1657 O O . ALA A 1 206 ? 7.801 3.718 -9.828 1.00 89.25 206 ALA A O 1
ATOM 1658 N N . HIS A 1 207 ? 8.964 2.962 -8.041 1.00 82.94 207 HIS A N 1
ATOM 1659 C CA . HIS A 1 207 ? 10.162 3.749 -8.291 1.00 82.94 207 HIS A CA 1
ATOM 1660 C C . HIS A 1 207 ? 10.947 3.148 -9.456 1.00 82.94 207 HIS A C 1
ATOM 1662 O O . HIS A 1 207 ? 11.067 1.923 -9.571 1.00 82.94 207 HIS A O 1
ATOM 1668 N N . ASP A 1 208 ? 11.540 4.008 -10.281 1.00 75.25 208 ASP A N 1
ATOM 1669 C CA . ASP A 1 208 ? 12.508 3.582 -11.286 1.00 75.25 208 ASP A CA 1
ATOM 1670 C C . ASP A 1 208 ? 13.762 3.001 -10.615 1.00 75.25 208 ASP A C 1
ATOM 1672 O O . ASP A 1 208 ? 14.593 3.715 -10.051 1.00 75.25 208 ASP A O 1
ATOM 1676 N N . GLN A 1 209 ? 13.908 1.677 -10.680 1.00 76.38 209 GLN A N 1
ATOM 1677 C CA . GLN A 1 209 ? 15.042 0.988 -10.071 1.00 76.38 209 GLN A CA 1
ATOM 1678 C C . GLN A 1 209 ? 16.374 1.294 -10.766 1.00 76.38 209 GLN A C 1
ATOM 1680 O O . GLN A 1 209 ? 17.414 1.082 -10.146 1.00 76.38 209 GLN A O 1
ATOM 1685 N N . SER A 1 210 ? 16.356 1.794 -12.009 1.00 70.19 210 SER A N 1
ATOM 1686 C CA . SER A 1 210 ? 17.559 2.031 -12.818 1.00 70.19 210 SER A CA 1
ATOM 1687 C C . SER A 1 210 ? 18.337 3.292 -12.445 1.00 70.19 210 SER A C 1
ATOM 1689 O O . SER A 1 210 ? 19.470 3.458 -12.890 1.00 70.19 210 SER A O 1
ATOM 1691 N N . ARG A 1 211 ? 17.760 4.178 -11.624 1.00 68.44 211 ARG A N 1
ATOM 1692 C CA . ARG A 1 211 ? 18.384 5.455 -11.271 1.00 68.44 211 ARG A CA 1
ATOM 1693 C C . ARG A 1 211 ? 19.125 5.380 -9.943 1.00 68.44 211 ARG A C 1
ATOM 1695 O O . ARG A 1 211 ? 18.624 4.868 -8.938 1.00 68.44 211 ARG A O 1
ATOM 1702 N N . VAL A 1 212 ? 20.315 5.976 -9.938 1.00 69.94 212 VAL A N 1
ATOM 1703 C CA . VAL A 1 212 ? 21.149 6.127 -8.745 1.00 69.94 212 VAL A CA 1
ATOM 1704 C C . VAL A 1 212 ? 20.633 7.293 -7.905 1.00 69.94 212 VAL A C 1
ATOM 1706 O O . VAL A 1 212 ? 20.235 8.343 -8.416 1.00 69.94 212 VAL A O 1
ATOM 1709 N N . LYS A 1 213 ? 20.665 7.126 -6.583 1.00 68.88 213 LYS A N 1
ATOM 1710 C CA . LYS A 1 213 ? 20.277 8.171 -5.632 1.00 68.88 213 LYS A CA 1
ATOM 1711 C C . LYS A 1 213 ? 21.091 9.450 -5.854 1.00 68.88 213 LYS A C 1
ATOM 1713 O O . LYS A 1 213 ? 22.316 9.413 -5.848 1.00 68.88 213 LYS A O 1
ATOM 1718 N N . GLY A 1 214 ? 20.403 10.589 -5.945 1.00 65.06 214 GLY A N 1
ATOM 1719 C CA . GLY A 1 214 ? 21.020 11.905 -6.156 1.00 65.06 214 GLY A CA 1
ATOM 1720 C C . GLY A 1 214 ? 21.040 12.359 -7.616 1.00 65.06 214 GLY A C 1
ATOM 1721 O O . GLY A 1 214 ? 21.395 13.505 -7.875 1.00 65.06 214 GLY A O 1
ATOM 1722 N N . LEU A 1 215 ? 20.614 11.499 -8.545 1.00 66.25 215 LEU A N 1
ATOM 1723 C CA . LEU A 1 215 ? 20.354 11.876 -9.928 1.00 66.25 215 LEU A CA 1
ATOM 1724 C C . LEU A 1 215 ? 18.920 12.388 -10.094 1.00 66.25 215 LEU A C 1
ATOM 1726 O O . LEU A 1 215 ? 18.007 11.988 -9.365 1.00 66.25 215 LEU A O 1
ATOM 1730 N N . ALA A 1 216 ? 18.726 13.275 -11.071 1.00 65.00 216 ALA A N 1
ATOM 1731 C CA . ALA A 1 216 ? 17.404 13.766 -11.436 1.00 65.00 216 ALA A CA 1
ATOM 1732 C C . ALA A 1 216 ? 16.474 12.590 -11.779 1.00 65.00 216 ALA A C 1
ATOM 1734 O O . ALA A 1 216 ? 16.864 11.650 -12.476 1.00 65.00 216 ALA A O 1
ATOM 1735 N N . GLY A 1 217 ? 15.249 12.634 -11.264 1.00 63.50 217 GLY A N 1
ATOM 1736 C CA . GLY A 1 217 ? 14.240 11.600 -11.479 1.00 63.50 217 GLY A CA 1
ATOM 1737 C C . GLY A 1 217 ? 14.419 10.307 -10.676 1.00 63.50 217 GLY A C 1
ATOM 1738 O O . GLY A 1 217 ? 13.723 9.335 -10.927 1.00 63.50 217 GLY A O 1
ATOM 1739 N N . TYR A 1 218 ? 15.331 10.257 -9.697 1.00 64.25 218 TYR A N 1
ATOM 1740 C CA . TYR A 1 218 ? 15.430 9.115 -8.770 1.00 64.25 218 TYR A CA 1
ATOM 1741 C C . TYR A 1 218 ? 14.118 8.846 -8.008 1.00 64.25 218 TYR A C 1
ATOM 1743 O O . TYR A 1 218 ? 13.773 7.697 -7.738 1.00 64.25 218 TYR A O 1
ATOM 1751 N N . ASP A 1 219 ? 13.387 9.911 -7.675 1.00 67.50 219 ASP A N 1
ATOM 1752 C CA . ASP A 1 219 ? 12.083 9.835 -7.014 1.00 67.50 219 ASP A CA 1
ATOM 1753 C C . ASP A 1 219 ? 10.915 9.756 -8.023 1.00 67.50 219 ASP A C 1
ATOM 1755 O O . ASP A 1 219 ? 9.750 9.813 -7.619 1.00 67.50 219 ASP A O 1
ATOM 1759 N N . ASP A 1 220 ? 11.199 9.604 -9.324 1.00 72.94 220 ASP A N 1
ATOM 1760 C CA . ASP A 1 220 ? 10.160 9.423 -10.339 1.00 72.94 220 ASP A CA 1
ATOM 1761 C C . ASP A 1 220 ? 9.456 8.086 -10.125 1.00 72.94 220 ASP A C 1
ATOM 1763 O O . ASP A 1 220 ? 10.056 7.063 -9.765 1.00 72.94 220 ASP A O 1
ATOM 1767 N N . HIS A 1 221 ? 8.155 8.108 -10.382 1.00 80.44 221 HIS A N 1
ATOM 1768 C CA . HIS A 1 221 ? 7.311 6.931 -10.313 1.00 80.44 221 HIS A CA 1
ATOM 1769 C C . HIS A 1 221 ? 6.695 6.659 -11.676 1.00 80.44 221 HIS A C 1
ATOM 1771 O O . HIS A 1 221 ? 6.437 7.568 -12.464 1.00 80.44 221 HIS A O 1
ATOM 1777 N N . PHE A 1 222 ? 6.419 5.389 -11.936 1.00 82.75 222 PHE A N 1
ATOM 1778 C CA . PHE A 1 222 ? 5.641 4.972 -13.092 1.00 82.75 222 PHE A CA 1
ATOM 1779 C C . PHE A 1 222 ? 4.502 4.058 -12.657 1.00 82.75 222 PHE A C 1
ATOM 1781 O O . PHE A 1 222 ? 4.599 3.338 -11.659 1.00 82.75 222 PHE A O 1
ATOM 1788 N N . HIS A 1 223 ? 3.413 4.089 -13.420 1.00 87.19 223 HIS A N 1
ATOM 1789 C CA . HIS A 1 223 ? 2.290 3.184 -13.222 1.00 87.19 223 HIS A CA 1
ATOM 1790 C C . HIS A 1 223 ? 2.654 1.778 -13.715 1.00 87.19 223 HIS A C 1
ATOM 1792 O O . HIS A 1 223 ? 3.034 1.576 -14.871 1.00 87.19 223 HIS A O 1
ATOM 1798 N N . VAL A 1 224 ? 2.505 0.788 -12.838 1.00 88.25 224 VAL A N 1
ATOM 1799 C CA . VAL A 1 224 ? 2.657 -0.630 -13.158 1.00 88.25 224 VAL A CA 1
ATOM 1800 C C . VAL A 1 224 ? 1.305 -1.197 -13.586 1.00 88.25 224 VAL A C 1
ATOM 1802 O O . VAL A 1 224 ? 0.415 -1.404 -12.763 1.00 88.25 224 VAL A O 1
ATOM 1805 N N . VAL A 1 225 ? 1.155 -1.464 -14.882 1.00 87.75 225 VAL A N 1
ATOM 1806 C CA . VAL A 1 225 ? -0.084 -2.023 -15.443 1.00 87.75 225 VAL A CA 1
ATOM 1807 C C . VAL A 1 225 ? -0.153 -3.532 -15.174 1.00 87.75 225 VAL A C 1
ATOM 1809 O O . VAL A 1 225 ? 0.838 -4.225 -15.427 1.00 87.75 225 VAL A O 1
ATOM 1812 N N . PRO A 1 226 ? -1.292 -4.062 -14.688 1.00 91.94 226 PRO A N 1
ATOM 1813 C CA . PRO A 1 226 ? -1.464 -5.496 -14.501 1.00 91.94 226 PRO A CA 1
ATOM 1814 C C . PRO A 1 226 ? -1.443 -6.246 -15.835 1.00 91.94 226 PRO A C 1
ATOM 1816 O O . PRO A 1 226 ? -1.978 -5.787 -16.841 1.00 91.94 226 PRO A O 1
ATOM 1819 N N . THR A 1 227 ? -0.876 -7.445 -15.815 1.00 92.31 227 THR A N 1
ATOM 1820 C CA . THR A 1 227 ? -0.922 -8.419 -16.914 1.00 92.31 227 THR A CA 1
ATOM 1821 C C . THR A 1 227 ? -1.590 -9.694 -16.419 1.00 92.31 227 THR A C 1
ATOM 1823 O O . THR A 1 227 ? -1.376 -10.093 -15.275 1.00 92.31 227 THR A O 1
ATOM 1826 N N . MET A 1 228 ? -2.420 -10.334 -17.238 1.00 90.00 228 MET A N 1
ATOM 1827 C CA . MET A 1 228 ? -2.952 -11.656 -16.899 1.00 90.00 228 MET A CA 1
ATOM 1828 C C . MET A 1 228 ? -1.946 -12.732 -17.321 1.00 90.00 228 MET A C 1
ATOM 1830 O O . MET A 1 228 ? -1.293 -12.559 -18.353 1.00 90.00 228 MET A O 1
ATOM 1834 N N . PRO A 1 229 ? -1.773 -13.814 -16.541 1.00 76.00 229 PRO A N 1
ATOM 1835 C CA . PRO A 1 229 ? -1.021 -14.968 -17.009 1.00 76.00 229 PRO A CA 1
ATOM 1836 C C . PRO A 1 229 ? -1.723 -15.532 -18.248 1.00 76.00 229 PRO A C 1
ATOM 1838 O O . PRO A 1 229 ? -2.939 -15.721 -18.232 1.00 76.00 229 PRO A O 1
ATOM 1841 N N . SER A 1 230 ? -0.943 -15.710 -19.312 1.00 65.44 230 SER A N 1
ATOM 1842 C CA . SER A 1 230 ? -1.336 -16.382 -20.554 1.00 65.44 230 SER A CA 1
ATOM 1843 C C . SER A 1 230 ? -1.670 -17.844 -20.314 1.00 65.44 230 SER A C 1
ATOM 1845 O O . SER A 1 230 ? -0.886 -18.463 -19.553 1.00 65.44 230 SER A O 1
#

pLDDT: mean 73.09, std 22.07, range [30.02, 96.69]

Radius of gyration: 26.89 Å; chains: 1; bounding box: 76×69×69 Å

Organism: NCBI:txid109636

Sequence (230 aa):
MRFFIILLISLFASWANGLAIPLEKRQSGASDILDRRSGSGGRQTAQLHKHAAVHRVMPHLEHFKTHAPHATHHAVNTAYHHTKNLPHPHARFHIPAGDGKPAHTYTGQHIHDAVLNYLWETERHKTLTEKEIRKTSPIKPFSNFDHHPRKEGGGDKPLPHMLVDETHPKGKEWPLFHTVDRTKPGPARIIMQHLDGHHVFQGVIAHDQSRVKGLAGYDDHFHVVPTMPS

Foldseek 3Di:
DDDDDDDDDDDDDDDDDDDDDDDDDDDDDDDDDDDDDDDDPVPVVVVVLVLVQLLQAPVVLVVCVVPPDPVLVVQLVVQLVLEPDQDDQAWKFWAPAADPRHIDIDGSVLVSVQSSSVSSVVSVVVVDDPVCCVRHPQKDWDDLVVADADPDDDDPARDQDADDDPPDPTWIWTFRAGPVDNSGTDQKIWTWDQDPNHIYTRAMKGANNHDDPPDPRSRHIDGGDIDHDD